Protein AF-0000000074538792 (afdb_homodimer)

Sequence (286 aa):
MKLVYEFEITGLEYNPVPYKRTTQKMKFTKDYKKYLEWKTLLADAFCAANPNAPKRIIRRGKDWHAVPELCGAYFVETIAIYKDKTHGDTDNVAKGVLDALFKNDKYASGSYSYEYAGKGGIKVKIYEVGEAIDFIKEHRMKRMKLVYEFEITGLEYNPVPYKRTTQKMKFTKDYKKYLEWKTLLADAFCAANPNAPKRIIRRGKDWHAVPELCGAYFVETIAIYKDKTHGDTDNVAKGVLDALFKNDKYASGSYSYEYAGKGGIKVKIYEVGEAIDFIKEHRMKR

pLDDT: mean 88.21, std 18.34, range [23.58, 98.88]

Organism: Campylobacter curvus (strain 525.92) (NCBI:txid360105)

Solvent-accessible surface area (backbone atoms only — not comparable to full-atom values): 15371 Å² total; per-residue (Å²): 115,46,83,76,48,55,39,67,48,74,78,31,95,51,50,61,62,35,57,71,91,69,51,84,81,39,68,76,34,70,68,45,49,52,37,52,51,47,32,48,50,50,18,47,43,40,44,71,58,34,76,83,54,61,59,42,81,39,75,56,90,94,42,80,40,69,37,39,44,38,69,52,52,31,36,38,38,30,36,40,22,25,42,58,90,84,54,61,44,45,67,31,35,41,49,32,51,49,64,27,36,30,72,45,60,67,53,39,26,33,33,30,39,71,46,82,35,91,35,4,25,36,40,39,41,32,23,43,50,68,67,81,58,69,74,70,65,59,68,54,71,78,106,116,44,83,75,48,55,38,67,48,73,77,31,96,51,51,62,61,36,56,68,93,72,50,84,81,38,69,74,35,70,67,45,48,52,36,52,52,46,31,48,51,52,19,46,44,40,45,71,58,35,75,84,55,58,60,44,79,42,74,56,89,94,42,81,40,70,36,40,43,39,69,52,53,31,36,38,40,31,37,39,22,25,42,59,89,84,54,63,46,46,66,31,35,43,48,31,51,49,62,27,35,31,72,44,60,66,54,39,26,33,34,31,40,73,47,80,35,91,36,4,24,37,41,39,40,33,23,44,50,67,65,81,57,69,72,71,65,61,67,56,70,79,104

Foldseek 3Di:
DAWDFKFKDWDAAAWQQFDDDDDPVCCPPPNNVVLVVSLLVLQVRRCVRCVPAAWDWDDDPPDIDTAAADDDAKEKEKEWEGLDPPDDDFVRSVVSNCVRHHPDCPNYHYDYYYDYDNHTMMIMIMGDDPPVPDDDVVVVVVD/DAWDFKFKDWDAAAWQQFDDDDDPVCCPPPNNVVLVVSLLVLQVRRCVRCVPAAWDWDDDPPDIDTAAADDDAKEKEKEWEGLDPPHDDFVRSVVSNCVRHHPDCPNYHYDYYYDYDNHTMMIMIMGDDPPVPDDDVVVVVVD

Secondary structure (DSSP, 8-state):
-EEEEEEEEEEESSPPPPP----GGGGGSHHHHHHHHHHHHHHHHHHHH-TTS-EEEEEETTEEEEEE-EESSEEEEEEEEESSTT---HHHHHHHHHHHHEEE-TT-EEEEEEEE-SSEEEEEEEEE-----SSTTHHHHT-/-EEEEEEEEEEESSPPPPP----GGGGGSHHHHHHHHHHHHHHHHHHHH-TTS-EEEEEETTEEEEEE-EESSEEEEEEEEESSTT---HHHHHHHHHHHHEEE-TT-EEEEEEEE-SSEEEEEEEEE-----SSHHHHHHT-

InterPro domains:
  IPR036614 Holliday junction resolvase RusA-like superfamily [G3DSA:3.30.1330.70] (8-130)
  IPR036614 Holliday junction resolvase RusA-like superfamily [SSF103084] (72-129)

Structure (mmCIF, N/CA/C/O backbone):
data_AF-0000000074538792-model_v1
#
loop_
_entity.id
_entity.type
_entity.pdbx_description
1 polymer 'Endodeoxyribonuclease, RusA family'
#
loop_
_atom_site.group_PDB
_atom_site.id
_atom_site.type_symbol
_atom_site.label_atom_id
_atom_site.label_alt_id
_atom_site.label_comp_id
_atom_site.label_asym_id
_atom_site.label_entity_id
_atom_site.label_seq_id
_atom_site.pdbx_PDB_ins_code
_atom_site.Cartn_x
_atom_site.Cartn_y
_atom_site.Cartn_z
_atom_site.occupancy
_atom_site.B_iso_or_equiv
_atom_site.auth_seq_id
_atom_site.auth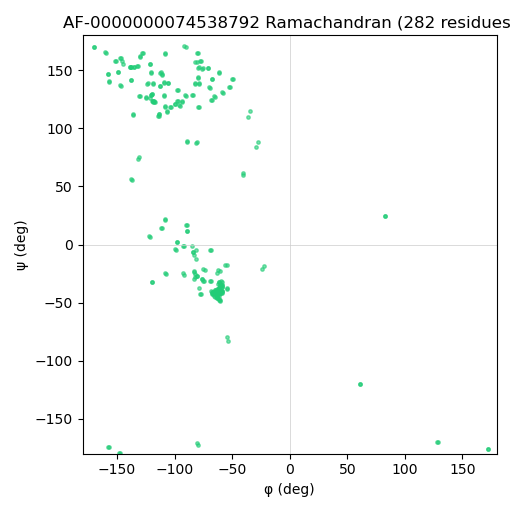_comp_id
_atom_site.auth_asym_id
_atom_site.auth_atom_id
_atom_site.pdbx_PDB_model_num
ATOM 1 N N . MET A 1 1 ? 5.055 5.75 -19.484 1 81.75 1 MET A N 1
ATOM 2 C CA . MET A 1 1 ? 5.199 4.402 -18.938 1 81.75 1 MET A CA 1
ATOM 3 C C . MET A 1 1 ? 4.898 3.354 -20 1 81.75 1 MET A C 1
ATOM 5 O O . MET A 1 1 ? 4.055 3.572 -20.875 1 81.75 1 MET A O 1
ATOM 9 N N . LYS A 1 2 ? 5.754 2.322 -20.109 1 91.81 2 LYS A N 1
ATOM 10 C CA . LYS A 1 2 ? 5.602 1.217 -21.047 1 91.81 2 LYS A CA 1
ATOM 11 C C . LYS A 1 2 ? 5.238 -0.076 -20.312 1 91.81 2 LYS A C 1
ATOM 13 O O . LYS A 1 2 ? 5.887 -0.446 -19.344 1 91.81 2 LYS A O 1
ATOM 18 N N . LEU A 1 3 ? 4.156 -0.698 -20.828 1 96.5 3 LEU A N 1
ATOM 19 C CA . LEU A 1 3 ? 3.783 -1.997 -20.266 1 96.5 3 LEU A CA 1
ATOM 20 C C . LEU A 1 3 ? 4.824 -3.053 -20.625 1 96.5 3 LEU A C 1
ATOM 22 O O . LEU A 1 3 ? 5.133 -3.264 -21.797 1 96.5 3 LEU A O 1
ATOM 26 N N . VAL A 1 4 ? 5.402 -3.74 -19.594 1 97.12 4 VAL A N 1
ATOM 27 C CA . VAL A 1 4 ? 6.496 -4.668 -19.875 1 97.12 4 VAL A CA 1
ATOM 28 C C . VAL A 1 4 ? 6.098 -6.074 -19.438 1 97.12 4 VAL A C 1
ATOM 30 O O . VAL A 1 4 ? 6.559 -7.066 -20 1 97.12 4 VAL A O 1
ATOM 33 N N . TYR A 1 5 ? 5.266 -6.168 -18.359 1 98 5 TYR A N 1
ATOM 34 C CA . TYR A 1 5 ? 4.816 -7.473 -17.891 1 98 5 TYR A CA 1
ATOM 35 C C . TYR A 1 5 ? 3.338 -7.438 -17.516 1 98 5 TYR A C 1
ATOM 37 O O . TYR A 1 5 ? 2.801 -6.379 -17.188 1 98 5 TYR A O 1
ATOM 45 N N . GLU A 1 6 ? 2.699 -8.586 -17.625 1 98.69 6 GLU A N 1
ATOM 46 C CA . GLU A 1 6 ? 1.319 -8.734 -17.172 1 98.69 6 GLU A CA 1
ATOM 47 C C . GLU A 1 6 ? 0.994 -10.203 -16.891 1 98.69 6 GLU A C 1
ATOM 49 O O . GLU A 1 6 ? 1.582 -11.102 -17.484 1 98.69 6 GLU A O 1
ATOM 54 N N . PHE A 1 7 ? 0.159 -10.414 -15.938 1 98.81 7 PHE A N 1
ATOM 55 C CA . PHE A 1 7 ? -0.362 -11.742 -15.664 1 98.81 7 PHE A CA 1
ATOM 56 C C . PHE A 1 7 ? -1.662 -11.664 -14.875 1 98.81 7 PHE A C 1
ATOM 58 O O . PHE A 1 7 ? -2.025 -10.602 -14.367 1 98.81 7 PHE A O 1
ATOM 65 N N . GLU A 1 8 ? -2.357 -12.766 -14.852 1 98.75 8 GLU A N 1
ATOM 66 C CA . GLU A 1 8 ? -3.598 -12.812 -14.078 1 98.75 8 GLU A CA 1
ATOM 67 C C . GLU A 1 8 ? -3.857 -14.219 -13.539 1 98.75 8 GLU A C 1
ATOM 69 O O . GLU A 1 8 ? -3.34 -15.203 -14.07 1 98.75 8 GLU A O 1
ATOM 74 N N . ILE A 1 9 ? -4.449 -14.32 -12.453 1 98.75 9 ILE A N 1
ATOM 75 C CA . ILE A 1 9 ? -5.012 -15.523 -11.852 1 98.75 9 ILE A CA 1
ATOM 76 C C . ILE A 1 9 ? -6.52 -15.367 -11.688 1 98.75 9 ILE A C 1
ATOM 78 O O . ILE A 1 9 ? -6.984 -14.383 -11.102 1 98.75 9 ILE A O 1
ATOM 82 N N . THR A 1 10 ? -7.312 -16.312 -12.289 1 97.81 10 THR A N 1
ATOM 83 C CA . THR A 1 10 ? -8.766 -16.203 -12.219 1 97.81 10 THR A CA 1
ATOM 84 C C . THR A 1 10 ? -9.383 -17.531 -11.766 1 97.81 10 THR A C 1
ATOM 86 O O . THR A 1 10 ? -8.703 -18.547 -11.703 1 97.81 10 THR A O 1
ATOM 89 N N . GLY A 1 11 ? -10.555 -17.422 -11.344 1 97.81 11 GLY A N 1
ATOM 90 C CA . GLY A 1 11 ? -11.328 -18.625 -11.07 1 97.81 11 GLY A CA 1
ATOM 91 C C . GLY A 1 11 ? -11.039 -19.219 -9.703 1 97.81 11 GLY A C 1
ATOM 92 O O . GLY A 1 11 ? -11.242 -20.422 -9.492 1 97.81 11 GLY A O 1
ATOM 93 N N . LEU A 1 12 ? -10.578 -18.469 -8.758 1 97.94 12 LEU A N 1
ATOM 94 C CA . LEU A 1 12 ? -10.242 -18.969 -7.43 1 97.94 12 LEU A CA 1
ATOM 95 C C . LEU A 1 12 ? -11.5 -19.125 -6.574 1 97.94 12 LEU A C 1
ATOM 97 O O . LEU A 1 12 ? -12.398 -18.266 -6.625 1 97.94 12 LEU A O 1
ATOM 101 N N . GLU A 1 13 ? -11.523 -20.141 -5.758 1 97.88 13 GLU A N 1
ATOM 102 C CA . GLU A 1 13 ? -12.633 -20.359 -4.836 1 97.88 13 GLU A CA 1
ATOM 103 C C . GLU A 1 13 ? -12.445 -19.547 -3.555 1 97.88 13 GLU A C 1
ATOM 105 O O . GLU A 1 13 ? -13.297 -19.578 -2.666 1 97.88 13 GLU A O 1
ATOM 110 N N . TYR A 1 14 ? -11.336 -18.922 -3.422 1 97.5 14 TYR A N 1
ATOM 111 C CA . TYR A 1 14 ? -11.016 -18.078 -2.275 1 97.5 14 TYR A CA 1
ATOM 112 C C . TYR A 1 14 ? -10.547 -16.703 -2.725 1 97.5 14 TYR A C 1
ATOM 114 O O . TYR A 1 14 ? -10.273 -16.484 -3.908 1 97.5 14 TYR A O 1
ATOM 122 N N . ASN A 1 15 ? -10.523 -15.773 -1.831 1 98.12 15 ASN A N 1
ATOM 123 C CA . ASN A 1 15 ? -10.031 -14.43 -2.125 1 98.12 15 ASN A CA 1
ATOM 124 C C . ASN A 1 15 ? -8.508 -14.375 -2.115 1 98.12 15 ASN A C 1
ATOM 126 O O . ASN A 1 15 ? -7.863 -15.164 -1.418 1 98.12 15 ASN A O 1
ATOM 130 N N . PRO A 1 16 ? -7.941 -13.43 -2.91 1 98.25 16 PRO A N 1
ATOM 131 C CA . PRO A 1 16 ? -6.504 -13.195 -2.764 1 98.25 16 PRO A CA 1
ATOM 132 C C . PRO A 1 16 ? -6.082 -13 -1.309 1 98.25 16 PRO A C 1
ATOM 134 O O . PRO A 1 16 ? -6.801 -12.375 -0.531 1 98.25 16 PRO A O 1
ATOM 137 N N . VAL A 1 17 ? -4.957 -13.516 -0.994 1 97.31 17 VAL A N 1
ATOM 138 C CA . VAL A 1 17 ? -4.5 -13.547 0.392 1 97.31 17 VAL A CA 1
ATOM 139 C C . VAL A 1 17 ? -3.623 -12.328 0.674 1 97.31 17 VAL A C 1
ATOM 141 O O . VAL A 1 17 ? -2.617 -12.109 -0.007 1 97.31 17 VAL A O 1
ATOM 144 N N . PRO A 1 18 ? -4.039 -11.578 1.672 1 96 18 PRO A N 1
ATOM 145 C CA . PRO A 1 18 ? -3.24 -10.391 1.997 1 96 18 PRO A CA 1
ATOM 146 C C . PRO A 1 18 ? -1.947 -10.734 2.732 1 96 18 PRO A C 1
ATOM 148 O O . PRO A 1 18 ? -1.88 -11.75 3.43 1 96 18 PRO A O 1
ATOM 151 N N . TYR A 1 19 ? -0.934 -9.805 2.502 1 94.31 19 TYR A N 1
ATOM 152 C CA . TYR A 1 19 ? 0.308 -9.891 3.262 1 94.31 19 TYR A CA 1
ATOM 153 C C . TYR A 1 19 ? 0.03 -9.953 4.758 1 94.31 19 TYR A C 1
ATOM 155 O O . TYR A 1 19 ? -0.852 -9.258 5.262 1 94.31 19 TYR A O 1
ATOM 163 N N . LYS A 1 20 ? 0.765 -10.891 5.395 1 80.81 20 LYS A N 1
ATOM 164 C CA . LYS A 1 20 ? 0.686 -11.031 6.848 1 80.81 20 LYS A CA 1
ATOM 165 C C . LYS A 1 20 ? 2.047 -10.797 7.496 1 80.81 20 LYS A C 1
ATOM 167 O O . LYS A 1 20 ? 3.029 -11.453 7.145 1 80.81 20 LYS A O 1
ATOM 172 N N . ARG A 1 21 ? 2.025 -9.844 8.398 1 79.44 21 ARG A N 1
ATOM 173 C CA . ARG A 1 21 ? 3.254 -9.633 9.156 1 79.44 21 ARG A CA 1
ATOM 174 C C . ARG A 1 21 ? 3.57 -10.844 10.031 1 79.44 21 ARG A C 1
ATOM 176 O O . ARG A 1 21 ? 2.705 -11.336 10.758 1 79.44 21 ARG A O 1
ATOM 183 N N . THR A 1 22 ? 4.758 -11.367 9.93 1 81.81 22 THR A N 1
ATOM 184 C CA . THR A 1 22 ? 5.109 -12.625 10.594 1 81.81 22 THR A CA 1
ATOM 185 C C . THR A 1 22 ? 6.23 -12.406 11.602 1 81.81 22 THR A C 1
ATOM 187 O O . THR A 1 22 ? 7.219 -11.727 11.305 1 81.81 22 THR A O 1
ATOM 190 N N . THR A 1 23 ? 5.871 -12.805 12.797 1 80.69 23 THR A N 1
ATOM 191 C CA . THR A 1 23 ? 6.918 -12.93 13.805 1 80.69 23 THR A CA 1
ATOM 192 C C . THR A 1 23 ? 7.488 -14.344 13.82 1 80.69 23 THR A C 1
ATOM 194 O O . THR A 1 23 ? 6.965 -15.234 13.148 1 80.69 23 THR A O 1
ATOM 197 N N . GLN A 1 24 ? 8.547 -14.516 14.539 1 82.88 24 GLN A N 1
ATOM 198 C CA . GLN A 1 24 ? 9.188 -15.82 14.617 1 82.88 24 GLN A CA 1
ATOM 199 C C . GLN A 1 24 ? 8.188 -16.891 15.047 1 82.88 24 GLN A C 1
ATOM 201 O O . GLN A 1 24 ? 8.172 -17.984 14.477 1 82.88 24 GLN A O 1
ATOM 206 N N . LYS A 1 25 ? 7.352 -16.562 15.914 1 83.38 25 LYS A N 1
ATOM 207 C CA . LYS A 1 25 ? 6.398 -17.531 16.438 1 83.38 25 LYS A CA 1
ATOM 208 C C . LYS A 1 25 ? 5.297 -17.844 15.43 1 83.38 25 LYS A C 1
ATOM 210 O O . LYS A 1 25 ? 4.723 -18.938 15.438 1 83.38 25 LYS A O 1
ATOM 215 N N . MET A 1 26 ? 5.113 -16.906 14.484 1 83.88 26 MET A N 1
ATOM 216 C CA . MET A 1 26 ? 3.98 -17.016 13.57 1 83.88 26 MET A CA 1
ATOM 217 C C . MET A 1 26 ? 4.371 -17.766 12.297 1 83.88 26 MET A C 1
ATOM 219 O O . MET A 1 26 ? 3.514 -18.078 11.477 1 83.88 26 MET A O 1
ATOM 223 N N . LYS A 1 27 ? 5.664 -18.141 12.273 1 85.62 27 LYS A N 1
ATOM 224 C CA . LYS A 1 27 ? 6.172 -18.781 11.062 1 85.62 27 LYS A CA 1
ATOM 225 C C . LYS A 1 27 ? 5.559 -20.172 10.883 1 85.62 27 LYS A C 1
ATOM 227 O O . LYS A 1 27 ? 5.578 -20.719 9.789 1 85.62 27 LYS A O 1
ATOM 232 N N . PHE A 1 28 ? 4.77 -20.594 11.867 1 86 28 PHE A N 1
ATOM 233 C CA . PHE A 1 28 ? 4.285 -21.969 11.812 1 86 28 PHE A CA 1
ATOM 234 C C . PHE A 1 28 ? 2.76 -22 11.805 1 86 28 PHE A C 1
ATOM 236 O O . PHE A 1 28 ? 2.158 -23.078 11.789 1 86 28 PHE A O 1
ATOM 243 N N . THR A 1 29 ? 2.271 -20.812 11.711 1 89.12 29 THR A N 1
ATOM 244 C CA . THR A 1 29 ? 0.814 -20.75 11.75 1 89.12 29 THR A CA 1
ATOM 245 C C . THR A 1 29 ? 0.22 -21.078 10.383 1 89.12 29 THR A C 1
ATOM 247 O O . THR A 1 29 ? 0.89 -20.922 9.359 1 89.12 29 THR A O 1
ATOM 250 N N . LYS A 1 30 ? -1.021 -21.5 10.422 1 90.75 30 LYS A N 1
ATOM 251 C CA . LYS A 1 30 ? -1.752 -21.797 9.195 1 90.75 30 LYS A CA 1
ATOM 252 C C . LYS A 1 30 ? -1.868 -20.562 8.312 1 90.75 30 LYS A C 1
ATOM 254 O O . LYS A 1 30 ? -1.774 -20.641 7.086 1 90.75 30 LYS A O 1
ATOM 259 N N . ASP A 1 31 ? -2.014 -19.453 8.914 1 89.62 31 ASP A N 1
ATOM 260 C CA . ASP A 1 31 ? -2.18 -18.203 8.172 1 89.62 31 ASP A CA 1
ATOM 261 C C . ASP A 1 31 ? -0.908 -17.859 7.406 1 89.62 31 ASP A C 1
ATOM 263 O O . ASP A 1 31 ? -0.974 -17.406 6.262 1 89.62 31 ASP A O 1
ATOM 267 N N . TYR A 1 32 ? 0.158 -18.078 8.055 1 91.25 32 TYR A N 1
ATOM 268 C CA . TYR A 1 32 ? 1.423 -17.766 7.398 1 91.25 32 TYR A CA 1
ATOM 269 C C . TYR A 1 32 ? 1.674 -18.719 6.23 1 91.25 32 TYR A C 1
ATOM 271 O O . TYR A 1 32 ? 2.125 -18.297 5.164 1 91.25 32 TYR A O 1
ATOM 279 N N . LYS A 1 33 ? 1.354 -19.938 6.43 1 91.31 33 LYS A N 1
ATOM 280 C CA . LYS A 1 33 ? 1.523 -20.922 5.363 1 91.31 33 LYS A CA 1
ATOM 281 C C . LYS A 1 33 ? 0.648 -20.578 4.16 1 91.31 33 LYS A C 1
ATOM 283 O O . LYS A 1 33 ? 1.081 -20.719 3.014 1 91.31 33 LYS A O 1
ATOM 288 N N . LYS A 1 34 ? -0.552 -20.172 4.488 1 94 34 LYS A N 1
ATOM 289 C CA . LYS A 1 34 ? -1.468 -19.766 3.426 1 94 34 LYS A CA 1
ATOM 290 C C . LYS A 1 34 ? -0.888 -18.625 2.609 1 94 34 LYS A C 1
ATOM 292 O O . LYS A 1 34 ? -1.008 -18.594 1.382 1 94 34 LYS A O 1
ATOM 297 N N . TYR A 1 35 ? -0.27 -17.719 3.271 1 95.38 35 TYR A N 1
ATOM 298 C CA . TYR A 1 35 ? 0.335 -16.578 2.588 1 95.38 35 TYR A CA 1
ATOM 299 C C . TYR A 1 35 ? 1.504 -17.031 1.717 1 95.38 35 TYR A C 1
ATOM 301 O O . TYR A 1 35 ? 1.65 -16.562 0.582 1 95.38 35 TYR A O 1
ATOM 309 N N . LEU A 1 36 ? 2.297 -17.922 2.24 1 93.06 36 LEU A N 1
ATOM 310 C CA . LEU A 1 36 ? 3.436 -18.422 1.474 1 93.06 36 LEU A CA 1
ATOM 311 C C . LEU A 1 36 ? 2.971 -19.141 0.216 1 93.06 36 LEU A C 1
ATOM 313 O O . LEU A 1 36 ? 3.584 -19.016 -0.845 1 93.06 36 LEU A O 1
ATOM 317 N N . GLU A 1 37 ? 1.955 -19.906 0.364 1 94.44 37 GLU A N 1
ATOM 318 C CA . GLU A 1 37 ? 1.387 -20.594 -0.789 1 94.44 37 GLU A CA 1
ATOM 319 C C . GLU A 1 37 ? 0.875 -19.609 -1.83 1 94.44 37 GLU A C 1
ATOM 321 O O . GLU A 1 37 ? 1.066 -19.797 -3.031 1 94.44 37 GLU A O 1
ATOM 326 N N . TRP A 1 38 ? 0.226 -18.562 -1.358 1 97.44 38 TRP A N 1
ATOM 327 C CA . TRP A 1 38 ? -0.267 -17.531 -2.248 1 97.44 38 TRP A CA 1
ATOM 328 C C . TRP A 1 38 ? 0.887 -16.828 -2.971 1 97.44 38 TRP A C 1
ATOM 330 O O . TRP A 1 38 ? 0.836 -16.641 -4.188 1 97.44 38 TRP A O 1
ATOM 340 N N . LYS A 1 39 ? 1.88 -16.531 -2.207 1 95.88 39 LYS A N 1
ATOM 341 C CA . LYS A 1 39 ? 3.064 -15.883 -2.766 1 95.88 39 LYS A CA 1
ATOM 342 C C . LYS A 1 39 ? 3.697 -16.75 -3.855 1 95.88 39 LYS A C 1
ATOM 344 O O . LYS A 1 39 ? 4.105 -16.234 -4.898 1 95.88 39 LYS A O 1
ATOM 349 N N . THR A 1 40 ? 3.719 -18 -3.629 1 95.06 40 THR A N 1
ATOM 350 C CA . THR A 1 40 ? 4.266 -18.938 -4.609 1 95.06 40 THR A CA 1
ATOM 351 C C . THR A 1 40 ? 3.391 -18.984 -5.859 1 95.06 40 THR A C 1
ATOM 353 O O . THR A 1 40 ? 3.904 -19 -6.98 1 95.06 40 THR A O 1
ATOM 356 N N . LEU A 1 41 ? 2.119 -19 -5.645 1 97.12 41 LEU A N 1
ATOM 357 C CA . LEU A 1 41 ? 1.19 -19 -6.77 1 97.12 41 LEU A CA 1
ATOM 358 C C . LEU A 1 41 ? 1.378 -17.75 -7.629 1 97.12 41 LEU A C 1
ATOM 360 O O . LEU A 1 41 ? 1.371 -17.844 -8.859 1 97.12 41 LEU A O 1
ATOM 364 N N . LEU A 1 42 ? 1.558 -16.609 -7.039 1 98.25 42 LEU A N 1
ATOM 365 C CA . LEU A 1 42 ? 1.808 -15.359 -7.754 1 98.25 42 LEU A CA 1
ATOM 366 C C . LEU A 1 42 ? 3.08 -15.461 -8.586 1 98.25 42 LEU A C 1
ATOM 368 O O . LEU A 1 42 ? 3.082 -15.102 -9.766 1 98.25 42 LEU A O 1
ATOM 372 N N . ALA A 1 43 ? 4.117 -15.938 -7.949 1 97.38 43 ALA A N 1
ATOM 373 C CA . ALA A 1 43 ? 5.41 -16.062 -8.617 1 97.38 43 ALA A CA 1
ATOM 374 C C . ALA A 1 43 ? 5.32 -17.016 -9.812 1 97.38 43 ALA A C 1
ATOM 376 O O . ALA A 1 43 ? 5.816 -16.703 -10.891 1 97.38 43 ALA A O 1
ATOM 377 N N . ASP A 1 44 ? 4.641 -18.094 -9.602 1 96.38 44 ASP A N 1
ATOM 378 C CA . ASP A 1 44 ? 4.504 -19.078 -10.664 1 96.38 44 ASP A CA 1
ATOM 379 C C . ASP A 1 44 ? 3.709 -18.531 -11.844 1 96.38 44 ASP A C 1
ATOM 381 O O . ASP A 1 44 ? 4.09 -18.703 -13 1 96.38 44 ASP A O 1
ATOM 385 N N . ALA A 1 45 ? 2.611 -17.859 -11.508 1 98.06 45 ALA A N 1
ATOM 386 C CA . ALA A 1 45 ? 1.779 -17.281 -12.555 1 98.06 45 ALA A CA 1
ATOM 387 C C . ALA A 1 45 ? 2.551 -16.234 -13.352 1 98.06 45 ALA A C 1
ATOM 389 O O . ALA A 1 45 ? 2.449 -16.172 -14.578 1 98.06 45 ALA A O 1
ATOM 390 N N . PHE A 1 46 ? 3.289 -15.414 -12.688 1 98.69 46 PHE A N 1
ATOM 391 C CA . PHE A 1 46 ? 4.098 -14.383 -13.328 1 98.69 46 PHE A CA 1
ATOM 392 C C . PHE A 1 46 ? 5.129 -15.008 -14.258 1 98.69 46 PHE A C 1
ATOM 394 O O . PHE A 1 46 ? 5.27 -14.586 -15.406 1 98.69 46 PHE A O 1
ATOM 401 N N . CYS A 1 47 ? 5.801 -16.016 -13.75 1 97.38 47 CYS A N 1
ATOM 402 C CA . CYS A 1 47 ? 6.84 -16.656 -14.547 1 97.38 47 CYS A CA 1
ATOM 403 C C . CYS A 1 47 ? 6.246 -17.328 -15.773 1 97.38 47 CYS A C 1
ATOM 405 O O . CYS A 1 47 ? 6.84 -17.297 -16.859 1 97.38 47 CYS A O 1
ATOM 407 N N . ALA A 1 48 ? 5.145 -17.953 -15.594 1 97 48 ALA A N 1
ATOM 408 C CA . ALA A 1 48 ? 4.488 -18.625 -16.719 1 97 48 ALA A CA 1
ATOM 409 C C . ALA A 1 48 ? 4.082 -17.625 -17.797 1 97 48 ALA A C 1
ATOM 411 O O . ALA A 1 48 ? 4.23 -17.891 -18.984 1 97 48 ALA A O 1
ATOM 412 N N . ALA A 1 49 ? 3.621 -16.438 -17.391 1 98.06 49 ALA A N 1
ATOM 413 C CA . ALA A 1 49 ? 3.109 -15.438 -18.328 1 98.06 49 ALA A CA 1
ATOM 414 C C . ALA A 1 49 ? 4.246 -14.625 -18.938 1 98.06 49 ALA A C 1
ATOM 416 O O . ALA A 1 49 ? 4.074 -13.992 -19.984 1 98.06 49 ALA A O 1
ATOM 417 N N . ASN A 1 50 ? 5.363 -14.586 -18.266 1 97.94 50 ASN A N 1
ATOM 418 C CA . ASN A 1 50 ? 6.492 -13.766 -18.688 1 97.94 50 ASN A CA 1
ATOM 419 C C . ASN A 1 50 ? 7.797 -14.555 -18.688 1 97.94 50 ASN A C 1
ATOM 421 O O . ASN A 1 50 ? 8.68 -14.305 -17.859 1 97.94 50 ASN A O 1
ATOM 425 N N . PRO A 1 51 ? 7.934 -15.406 -19.641 1 96 51 PRO A N 1
ATOM 426 C CA . PRO A 1 51 ? 9.086 -16.312 -19.641 1 96 51 PRO A CA 1
ATOM 427 C C . PRO A 1 51 ? 10.422 -15.562 -19.703 1 96 51 PRO A C 1
ATOM 429 O O . PRO A 1 51 ? 11.438 -16.062 -19.219 1 96 51 PRO A O 1
ATOM 432 N N . ASN A 1 52 ? 10.422 -14.344 -20.188 1 95.62 52 ASN A N 1
ATOM 433 C CA . ASN A 1 52 ? 11.68 -13.625 -20.375 1 95.62 52 ASN A CA 1
ATOM 434 C C . ASN A 1 52 ? 11.961 -12.672 -19.219 1 95.62 52 ASN A C 1
ATOM 436 O O . ASN A 1 52 ? 12.992 -11.992 -19.203 1 95.62 52 ASN A O 1
ATOM 440 N N . ALA A 1 53 ? 11.125 -12.617 -18.203 1 96.25 53 ALA A N 1
ATOM 441 C CA . ALA A 1 53 ? 11.352 -11.742 -17.062 1 96.25 53 ALA A CA 1
ATOM 442 C C . ALA A 1 53 ? 12.516 -12.242 -16.203 1 96.25 53 ALA A C 1
ATOM 444 O O . ALA A 1 53 ? 12.812 -13.438 -16.188 1 96.25 53 ALA A O 1
ATOM 445 N N . PRO A 1 54 ? 13.188 -11.242 -15.516 1 95.25 54 PRO A N 1
ATOM 446 C CA . PRO A 1 54 ? 14.266 -11.656 -14.609 1 95.25 54 PRO A CA 1
ATOM 447 C C . PRO A 1 54 ? 13.789 -12.617 -13.531 1 95.25 54 PRO A C 1
ATOM 449 O O . PRO A 1 54 ? 12.766 -12.375 -12.883 1 95.25 54 PRO A O 1
ATOM 452 N N . LYS A 1 55 ? 14.531 -13.719 -13.398 1 95.38 55 LYS A N 1
ATOM 453 C CA . LYS A 1 55 ? 14.18 -14.719 -12.398 1 95.38 55 LYS A CA 1
ATOM 454 C C . LYS A 1 55 ? 15.414 -15.469 -11.914 1 95.38 55 LYS A C 1
ATOM 456 O O . LYS A 1 55 ? 16.453 -15.461 -12.578 1 95.38 55 LYS A O 1
ATOM 461 N N . ARG A 1 56 ? 15.266 -16.016 -10.773 1 94.19 56 ARG A N 1
ATOM 462 C CA . ARG A 1 56 ? 16.281 -16.891 -10.211 1 94.19 56 ARG A CA 1
ATOM 463 C C . ARG A 1 56 ? 15.703 -18.281 -9.953 1 94.19 56 ARG A C 1
ATOM 465 O O . ARG A 1 56 ? 14.516 -18.438 -9.664 1 94.19 56 ARG A O 1
ATOM 472 N N . ILE A 1 57 ? 16.562 -19.234 -10.086 1 92.44 57 ILE A N 1
ATOM 473 C CA . ILE A 1 57 ? 16.141 -20.609 -9.836 1 92.44 57 ILE A CA 1
ATOM 474 C C . ILE A 1 57 ? 16.547 -21.016 -8.414 1 92.44 57 ILE A C 1
ATOM 476 O O . ILE A 1 57 ? 17.703 -20.844 -8.016 1 92.44 57 ILE A O 1
ATOM 480 N N . ILE A 1 58 ? 15.516 -21.406 -7.77 1 90.62 58 ILE A N 1
ATOM 481 C CA . ILE A 1 58 ? 15.789 -21.875 -6.418 1 90.62 58 ILE A CA 1
ATOM 482 C C . ILE A 1 58 ? 15.312 -23.328 -6.273 1 90.62 58 ILE A C 1
ATOM 484 O O . ILE A 1 58 ? 14.508 -23.797 -7.074 1 90.62 58 ILE A O 1
ATOM 488 N N . ARG A 1 59 ? 15.984 -23.984 -5.277 1 87.25 59 ARG A N 1
ATOM 489 C CA . ARG A 1 59 ? 15.562 -25.344 -4.961 1 87.25 59 ARG A CA 1
ATOM 490 C C . ARG A 1 59 ? 14.672 -25.359 -3.725 1 87.25 59 ARG A C 1
ATOM 492 O O . ARG A 1 59 ? 15.016 -24.766 -2.695 1 87.25 59 ARG A O 1
ATOM 499 N N . ARG A 1 60 ? 13.523 -25.828 -3.896 1 79.62 60 ARG A N 1
ATOM 500 C CA . ARG A 1 60 ? 12.633 -26.109 -2.777 1 79.62 60 ARG A CA 1
ATOM 501 C C . ARG A 1 60 ? 12.375 -27.594 -2.646 1 79.62 60 ARG A C 1
ATOM 503 O O . ARG A 1 60 ? 11.68 -28.188 -3.48 1 79.62 60 ARG A O 1
ATOM 510 N N . GLY A 1 61 ? 12.922 -28.125 -1.509 1 83.12 61 GLY A N 1
ATOM 511 C CA . GLY A 1 61 ? 12.906 -29.578 -1.443 1 83.12 61 GLY A CA 1
ATOM 512 C C . GLY A 1 61 ? 13.688 -30.234 -2.564 1 83.12 61 GLY A C 1
ATOM 513 O O . GLY A 1 61 ? 14.883 -29.969 -2.73 1 83.12 61 GLY A O 1
ATOM 514 N N . LYS A 1 62 ? 12.938 -31.031 -3.314 1 86 62 LYS A N 1
ATOM 515 C CA . LYS A 1 62 ? 13.578 -31.766 -4.395 1 86 62 LYS A CA 1
ATOM 516 C C . LYS A 1 62 ? 13.359 -31.094 -5.738 1 86 62 LYS A C 1
ATOM 518 O O . LYS A 1 62 ? 13.93 -31.5 -6.75 1 86 62 LYS A O 1
ATOM 523 N N . ASP A 1 63 ? 12.57 -30.016 -5.668 1 86.75 63 ASP A N 1
ATOM 524 C CA . ASP A 1 63 ? 12.164 -29.422 -6.938 1 86.75 63 ASP A CA 1
ATOM 525 C C . ASP A 1 63 ? 12.82 -28.062 -7.145 1 86.75 63 ASP A C 1
ATOM 527 O O . ASP A 1 63 ? 13.117 -27.344 -6.176 1 86.75 63 ASP A O 1
ATOM 531 N N . TRP A 1 64 ? 13.109 -27.781 -8.445 1 87.81 64 TRP A N 1
ATOM 532 C CA . TRP A 1 64 ? 13.617 -26.469 -8.844 1 87.81 64 TRP A CA 1
ATOM 533 C C . TRP A 1 64 ? 12.477 -25.531 -9.203 1 87.81 64 TRP A C 1
ATOM 535 O O . TRP A 1 64 ? 11.531 -25.922 -9.891 1 87.81 64 TRP A O 1
ATOM 545 N N . HIS A 1 65 ? 12.539 -24.344 -8.578 1 88.56 65 HIS A N 1
ATOM 546 C CA . HIS A 1 65 ? 11.5 -23.344 -8.82 1 88.56 65 HIS A CA 1
ATOM 547 C C . HIS A 1 65 ? 12.094 -22.031 -9.32 1 88.56 65 HIS A C 1
ATOM 549 O O . HIS A 1 65 ? 13.164 -21.625 -8.875 1 88.56 65 HIS A O 1
ATOM 555 N N . ALA A 1 66 ? 11.359 -21.453 -10.328 1 91.69 66 ALA A N 1
ATOM 556 C CA . ALA A 1 66 ? 11.719 -20.109 -10.773 1 91.69 66 ALA A CA 1
ATOM 557 C C . ALA A 1 66 ? 11.055 -19.047 -9.898 1 91.69 66 ALA A C 1
ATOM 559 O O . ALA A 1 66 ? 9.852 -19.109 -9.641 1 91.69 66 ALA A O 1
ATOM 560 N N . VAL A 1 67 ? 11.875 -18.125 -9.414 1 94.44 67 VAL A N 1
ATOM 561 C CA . VAL A 1 67 ? 11.367 -17.031 -8.602 1 94.44 67 VAL A CA 1
ATOM 562 C C . VAL A 1 67 ? 11.703 -15.695 -9.266 1 94.44 67 VAL A C 1
ATOM 564 O O . VAL A 1 67 ? 12.852 -15.453 -9.633 1 94.44 67 VAL A O 1
ATOM 567 N N . PRO A 1 68 ? 10.633 -14.867 -9.398 1 96.94 68 PRO A N 1
ATOM 568 C CA . PRO A 1 68 ? 10.914 -13.562 -10.008 1 96.94 68 PRO A CA 1
ATOM 569 C C . PRO A 1 68 ? 11.898 -12.734 -9.188 1 96.94 68 PRO A C 1
ATOM 571 O O . PRO A 1 68 ? 11.914 -12.82 -7.953 1 96.94 68 PRO A O 1
ATOM 574 N N . GLU A 1 69 ? 12.695 -11.922 -9.898 1 96 69 GLU A N 1
ATOM 575 C CA . GLU A 1 69 ? 13.656 -11.031 -9.242 1 96 69 GLU A CA 1
ATOM 576 C C . GLU A 1 69 ? 13.664 -9.656 -9.898 1 96 69 GLU A C 1
ATOM 578 O O . GLU A 1 69 ? 14.719 -9.164 -10.312 1 96 69 GLU A O 1
ATOM 583 N N . LEU A 1 70 ? 12.508 -9.023 -9.953 1 94.19 70 LEU A N 1
ATOM 584 C CA . LEU A 1 70 ? 12.445 -7.672 -10.508 1 94.19 70 LEU A CA 1
ATOM 585 C C . LEU A 1 70 ? 13.172 -6.676 -9.609 1 94.19 70 LEU A C 1
ATOM 587 O O . LEU A 1 70 ? 13.203 -6.84 -8.391 1 94.19 70 LEU A O 1
ATOM 591 N N . CYS A 1 71 ? 13.805 -5.766 -10.25 1 90.75 71 CYS A N 1
ATOM 592 C CA . CYS A 1 71 ? 14.484 -4.664 -9.578 1 90.75 71 CYS A CA 1
ATOM 593 C C . CYS A 1 71 ? 14.445 -3.396 -10.422 1 90.75 71 CYS A C 1
ATOM 595 O O . CYS A 1 71 ? 14.617 -3.451 -11.641 1 90.75 71 CYS A O 1
ATOM 597 N N . GLY A 1 72 ? 14.18 -2.295 -9.789 1 85.19 72 GLY A N 1
ATOM 598 C CA . GLY A 1 72 ? 14.156 -1.045 -10.531 1 85.19 72 GLY A CA 1
ATOM 599 C C . GLY A 1 72 ? 12.883 -0.245 -10.312 1 85.19 72 GLY A C 1
ATOM 600 O O . GLY A 1 72 ? 12.102 -0.542 -9.414 1 85.19 72 GLY A O 1
ATOM 601 N N . ALA A 1 73 ? 12.773 0.777 -11.148 1 88.56 73 ALA A N 1
ATOM 602 C CA . ALA A 1 73 ? 11.641 1.692 -11.039 1 88.56 73 ALA A CA 1
ATOM 603 C C . ALA A 1 73 ? 10.469 1.212 -11.883 1 88.56 73 ALA A C 1
ATOM 605 O O . ALA A 1 73 ? 10.391 1.505 -13.078 1 88.56 73 ALA A O 1
ATOM 606 N N . TYR A 1 74 ? 9.625 0.412 -11.297 1 94.31 74 TYR A N 1
ATOM 607 C CA . TYR A 1 74 ? 8.414 -0.083 -11.953 1 94.31 74 TYR A CA 1
ATOM 608 C C . TYR A 1 74 ? 7.164 0.493 -11.297 1 94.31 74 TYR A C 1
ATOM 610 O O . TYR A 1 74 ? 7.18 0.842 -10.117 1 94.31 74 TYR A O 1
ATOM 618 N N . PHE A 1 75 ? 6.223 0.658 -12.117 1 96.44 75 PHE A N 1
ATOM 619 C CA . PHE A 1 75 ? 4.875 0.921 -11.625 1 96.44 75 PHE A CA 1
ATOM 620 C C . PHE A 1 75 ? 4.008 -0.328 -11.719 1 96.44 75 PHE A C 1
ATOM 622 O O . PHE A 1 75 ? 3.775 -0.841 -12.82 1 96.44 75 PHE A O 1
ATOM 629 N N . VAL A 1 76 ? 3.516 -0.828 -10.555 1 97.81 76 VAL A N 1
ATOM 630 C CA . VAL A 1 76 ? 2.77 -2.08 -10.5 1 97.81 76 VAL A CA 1
ATOM 631 C C . VAL A 1 76 ? 1.287 -1.787 -10.273 1 97.81 76 VAL A C 1
ATOM 633 O O . VAL A 1 76 ? 0.904 -1.277 -9.211 1 97.81 76 VAL A O 1
ATOM 636 N N . GLU A 1 77 ? 0.503 -2.104 -11.25 1 98.44 77 GLU A N 1
ATOM 637 C CA . GLU A 1 77 ? -0.947 -1.978 -11.133 1 98.44 77 GLU A CA 1
ATOM 638 C C . GLU A 1 77 ? -1.586 -3.303 -10.727 1 98.44 77 GLU A C 1
ATOM 640 O O . GLU A 1 77 ? -1.491 -4.293 -11.453 1 98.44 77 GLU A O 1
ATOM 645 N N . THR A 1 78 ? -2.275 -3.346 -9.57 1 98.62 78 THR A N 1
ATOM 646 C CA . THR A 1 78 ? -2.898 -4.559 -9.047 1 98.62 78 THR A CA 1
ATOM 647 C C . THR A 1 78 ? -4.41 -4.383 -8.922 1 98.62 78 THR A C 1
ATOM 649 O O . THR A 1 78 ? -4.883 -3.436 -8.289 1 98.62 78 THR A O 1
ATOM 652 N N . ILE A 1 79 ? -5.129 -5.266 -9.57 1 98.62 79 ILE A N 1
ATOM 653 C CA . ILE A 1 79 ? -6.574 -5.34 -9.391 1 98.62 79 ILE A CA 1
ATOM 654 C C . ILE A 1 79 ? -6.945 -6.664 -8.727 1 98.62 79 ILE A C 1
ATOM 656 O O . ILE A 1 79 ? -6.793 -7.73 -9.336 1 98.62 79 ILE A O 1
ATOM 660 N N . ALA A 1 80 ? -7.375 -6.59 -7.508 1 98.56 80 ALA A N 1
ATOM 661 C CA . ALA A 1 80 ? -7.836 -7.789 -6.816 1 98.56 80 ALA A CA 1
ATOM 662 C C . ALA A 1 80 ? -9.281 -8.109 -7.18 1 98.56 80 ALA A C 1
ATOM 664 O O . ALA A 1 80 ? -10.117 -7.203 -7.285 1 98.56 80 ALA A O 1
ATOM 665 N N . ILE A 1 81 ? -9.57 -9.352 -7.383 1 98.31 81 ILE A N 1
ATOM 666 C CA . ILE A 1 81 ? -10.93 -9.828 -7.594 1 98.31 81 ILE A CA 1
ATOM 667 C C . ILE A 1 81 ? -11.406 -10.602 -6.367 1 98.31 81 ILE A C 1
ATOM 669 O O . ILE A 1 81 ? -10.82 -11.633 -6.012 1 98.31 81 ILE A O 1
ATOM 673 N N . TYR A 1 82 ? -12.445 -10.086 -5.781 1 97.69 82 TYR A N 1
ATOM 674 C CA . TYR A 1 82 ? -12.938 -10.719 -4.559 1 97.69 82 TYR A CA 1
ATOM 675 C C . TYR A 1 82 ? -14.219 -11.5 -4.824 1 97.69 82 TYR A C 1
ATOM 677 O O . TYR A 1 82 ? -15.117 -11.008 -5.508 1 97.69 82 TYR A O 1
ATOM 685 N N . LYS A 1 83 ? -14.352 -12.648 -4.262 1 97.75 83 LYS A N 1
ATOM 686 C CA . LYS A 1 83 ? -15.555 -13.453 -4.422 1 97.75 83 LYS A CA 1
ATOM 687 C C . LYS A 1 83 ? -16.672 -12.969 -3.494 1 97.75 83 LYS A C 1
ATOM 689 O O . LYS A 1 83 ? -17.844 -13.273 -3.713 1 97.75 83 LYS A O 1
ATOM 694 N N . ASP A 1 84 ? -16.25 -12.336 -2.324 1 96.44 84 ASP A N 1
ATOM 695 C CA . ASP A 1 84 ? -17.172 -11.797 -1.335 1 96.44 84 ASP A CA 1
ATOM 696 C C . ASP A 1 84 ? -16.516 -10.719 -0.484 1 96.44 84 ASP A C 1
ATOM 698 O O . ASP A 1 84 ? -15.367 -10.328 -0.753 1 96.44 84 ASP A O 1
ATOM 702 N N . LYS A 1 85 ? -17.234 -10.273 0.494 1 93 85 LYS A N 1
ATOM 703 C CA . LYS A 1 85 ? -16.781 -9.125 1.27 1 93 85 LYS A CA 1
ATOM 704 C C . LYS A 1 85 ? -15.922 -9.57 2.457 1 93 85 LYS A C 1
ATOM 706 O O . LYS A 1 85 ? -15.57 -8.758 3.312 1 93 85 LYS A O 1
ATOM 711 N N . THR A 1 86 ? -15.539 -10.867 2.451 1 95.06 86 THR A N 1
ATOM 712 C CA . THR A 1 86 ? -14.719 -11.344 3.557 1 95.06 86 THR A CA 1
ATOM 713 C C . THR A 1 86 ? -13.234 -11.172 3.246 1 95.06 86 THR A C 1
ATOM 715 O O . THR A 1 86 ? -12.375 -11.758 3.914 1 95.06 86 THR A O 1
ATOM 718 N N . HIS A 1 87 ? -12.898 -10.406 2.33 1 94.62 87 HIS A N 1
ATOM 719 C CA . HIS A 1 87 ? -11.516 -10.18 1.917 1 94.62 87 HIS A CA 1
ATOM 720 C C . HIS A 1 87 ? -10.789 -9.25 2.883 1 94.62 87 HIS A C 1
ATOM 722 O O . HIS A 1 87 ? -11.43 -8.492 3.617 1 94.62 87 HIS A O 1
ATOM 728 N N . GLY A 1 88 ? -9.398 -9.344 2.867 1 91.94 88 GLY A N 1
ATOM 729 C CA . GLY A 1 88 ? -8.57 -8.406 3.596 1 91.94 88 GLY A CA 1
ATOM 730 C C . GLY A 1 88 ? -8.375 -7.086 2.865 1 91.94 88 GLY A C 1
ATOM 731 O O . GLY A 1 88 ? -9.023 -6.84 1.845 1 91.94 88 GLY A O 1
ATOM 732 N N . ASP A 1 89 ? -7.508 -6.305 3.389 1 91.75 89 ASP A N 1
ATOM 733 C CA . ASP A 1 89 ? -7.246 -4.996 2.795 1 91.75 89 ASP A CA 1
ATOM 734 C C . ASP A 1 89 ? -6.527 -5.133 1.455 1 91.75 89 ASP A C 1
ATOM 736 O O . ASP A 1 89 ? -5.57 -5.898 1.333 1 91.75 89 ASP A O 1
ATOM 740 N N . THR A 1 90 ? -6.977 -4.387 0.523 1 95.44 90 THR A N 1
ATOM 741 C CA . THR A 1 90 ? -6.453 -4.535 -0.83 1 95.44 90 THR A CA 1
ATOM 742 C C . THR A 1 90 ? -5.004 -4.062 -0.904 1 95.44 90 THR A C 1
ATOM 744 O O . THR A 1 90 ? -4.215 -4.582 -1.696 1 95.44 90 THR A O 1
ATOM 747 N N . ASP A 1 91 ? -4.648 -3.07 -0.09 1 94.44 91 ASP A N 1
ATOM 748 C CA . ASP A 1 91 ? -3.26 -2.625 -0.085 1 94.44 91 ASP A CA 1
ATOM 749 C C . ASP A 1 91 ? -2.322 -3.754 0.337 1 94.44 91 ASP A C 1
ATOM 751 O O . ASP A 1 91 ? -1.197 -3.85 -0.156 1 94.44 91 ASP A O 1
ATOM 755 N N . ASN A 1 92 ? -2.797 -4.633 1.201 1 94.69 92 ASN A N 1
ATOM 756 C CA . ASN A 1 92 ? -1.986 -5.766 1.633 1 94.69 92 ASN A CA 1
ATOM 757 C C . ASN A 1 92 ? -1.902 -6.84 0.551 1 94.69 92 ASN A C 1
ATOM 759 O O . ASN A 1 92 ? -0.906 -7.559 0.459 1 94.69 92 ASN A O 1
ATOM 763 N N . VAL A 1 93 ? -2.961 -6.934 -0.202 1 97.38 93 VAL A N 1
ATOM 764 C CA . VAL A 1 93 ? -2.916 -7.84 -1.344 1 97.38 93 VAL A CA 1
ATOM 765 C C . VAL A 1 93 ? -1.876 -7.355 -2.35 1 97.38 93 VAL A C 1
ATOM 767 O O . VAL A 1 93 ? -1.065 -8.141 -2.844 1 97.38 93 VAL A O 1
ATOM 770 N N . ALA A 1 94 ? -1.853 -6.066 -2.574 1 97.75 94 ALA A N 1
ATOM 771 C CA . ALA A 1 94 ? -0.875 -5.48 -3.488 1 97.75 94 ALA A CA 1
ATOM 772 C C . ALA A 1 94 ? 0.544 -5.648 -2.955 1 97.75 94 ALA A C 1
ATOM 774 O O . ALA A 1 94 ? 1.479 -5.887 -3.723 1 97.75 94 ALA A O 1
ATOM 775 N N . LYS A 1 95 ? 0.709 -5.492 -1.676 1 95.56 95 LYS A N 1
ATOM 776 C CA . LYS A 1 95 ? 2.018 -5.711 -1.066 1 95.56 95 LYS A CA 1
ATOM 777 C C . LYS A 1 95 ? 2.512 -7.133 -1.326 1 95.56 95 LYS A C 1
ATOM 779 O O . LYS A 1 95 ? 3.701 -7.344 -1.573 1 95.56 95 LYS A O 1
ATOM 784 N N . GLY A 1 96 ? 1.611 -8.094 -1.223 1 96.69 96 GLY A N 1
ATOM 785 C CA . GLY A 1 96 ? 1.963 -9.469 -1.515 1 96.69 96 GLY A CA 1
ATOM 786 C C . GLY A 1 96 ? 2.482 -9.672 -2.926 1 96.69 96 GLY A C 1
ATOM 787 O O . GLY A 1 96 ? 3.367 -10.5 -3.158 1 96.69 96 GLY A O 1
ATOM 788 N N . VAL A 1 97 ? 1.927 -8.906 -3.846 1 98.19 97 VAL A N 1
ATOM 789 C CA . VAL A 1 97 ? 2.379 -8.969 -5.23 1 98.19 97 VAL A CA 1
ATOM 790 C C . VAL A 1 97 ? 3.836 -8.523 -5.32 1 98.19 97 VAL A C 1
ATOM 792 O O . VAL A 1 97 ? 4.66 -9.188 -5.949 1 98.19 97 VAL A O 1
ATOM 795 N N . LEU A 1 98 ? 4.156 -7.41 -4.664 1 96.75 98 LEU A N 1
ATOM 796 C CA . LEU A 1 98 ? 5.531 -6.918 -4.664 1 96.75 98 LEU A CA 1
ATOM 797 C C . LEU A 1 98 ? 6.473 -7.938 -4.031 1 96.75 98 LEU A C 1
ATOM 799 O O . LEU A 1 98 ? 7.539 -8.234 -4.578 1 96.75 98 LEU A O 1
ATOM 803 N N . ASP A 1 99 ? 6.027 -8.516 -2.967 1 95.19 99 ASP A N 1
ATOM 804 C CA . ASP A 1 99 ? 6.824 -9.508 -2.25 1 95.19 99 ASP A CA 1
ATOM 805 C C . ASP A 1 99 ? 7.133 -10.711 -3.139 1 95.19 99 ASP A C 1
ATOM 807 O O . ASP A 1 99 ? 8.211 -11.297 -3.043 1 95.19 99 ASP A O 1
ATOM 811 N N . ALA A 1 100 ? 6.215 -11.047 -3.908 1 96.81 100 ALA A N 1
ATOM 812 C CA . ALA A 1 100 ? 6.348 -12.234 -4.746 1 96.81 100 ALA A CA 1
ATOM 813 C C . ALA A 1 100 ? 7.266 -11.969 -5.934 1 96.81 100 ALA A C 1
ATOM 815 O O . ALA A 1 100 ? 7.969 -12.867 -6.398 1 96.81 100 ALA A O 1
ATOM 816 N N . LEU A 1 101 ? 7.305 -10.688 -6.402 1 97.56 101 LEU A N 1
ATOM 817 C CA . LEU A 1 101 ? 7.871 -10.461 -7.727 1 97.56 101 LEU A CA 1
ATOM 818 C C . LEU A 1 101 ? 9.234 -9.781 -7.621 1 97.56 101 LEU A C 1
ATOM 820 O O . LEU A 1 101 ? 10.055 -9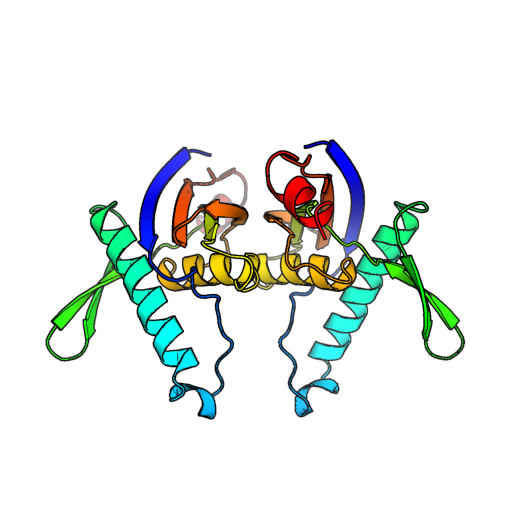.891 -8.531 1 97.56 101 LEU A O 1
ATOM 824 N N . PHE A 1 102 ? 9.43 -9.078 -6.516 1 96 102 PHE A N 1
ATOM 825 C CA . PHE A 1 102 ? 10.594 -8.195 -6.488 1 96 102 PHE A CA 1
ATOM 826 C C . PHE A 1 102 ? 11.648 -8.734 -5.535 1 96 102 PHE A C 1
ATOM 828 O O . PHE A 1 102 ? 11.328 -9.195 -4.438 1 96 102 PHE A O 1
ATOM 835 N N . LYS A 1 103 ? 12.852 -8.617 -5.996 1 91.31 103 LYS A N 1
ATOM 836 C CA . LYS A 1 103 ? 13.992 -8.805 -5.109 1 91.31 103 LYS A CA 1
ATOM 837 C C . LYS A 1 103 ? 14.219 -7.582 -4.227 1 91.31 103 LYS A C 1
ATOM 839 O O . LYS A 1 103 ? 14.5 -7.715 -3.035 1 91.31 103 LYS A O 1
ATOM 844 N N . ASN A 1 104 ? 14.086 -6.441 -4.891 1 89.62 104 ASN A N 1
ATOM 845 C CA . ASN A 1 104 ? 14.18 -5.125 -4.262 1 89.62 104 ASN A CA 1
ATOM 846 C C . ASN A 1 104 ? 13.086 -4.188 -4.766 1 89.62 104 ASN A C 1
ATOM 848 O O . ASN A 1 104 ? 13.117 -3.756 -5.922 1 89.62 104 ASN A O 1
ATOM 852 N N . ASP A 1 105 ? 12.156 -3.877 -3.812 1 89.69 105 ASP A N 1
ATOM 853 C CA . ASP A 1 105 ? 11.016 -3.082 -4.25 1 89.69 105 ASP A CA 1
ATOM 854 C C . ASP A 1 105 ? 11.102 -1.654 -3.715 1 89.69 105 ASP A C 1
ATOM 856 O O . ASP A 1 105 ? 10.086 -0.955 -3.635 1 89.69 105 ASP A O 1
ATOM 860 N N . LYS A 1 106 ? 12.25 -1.206 -3.357 1 87.88 106 LYS A N 1
ATOM 861 C CA . LYS A 1 106 ? 12.438 0.116 -2.766 1 87.88 106 LYS A CA 1
ATOM 862 C C . LYS A 1 106 ? 11.961 1.214 -3.709 1 87.88 106 LYS A C 1
ATOM 864 O O . LYS A 1 106 ? 11.406 2.223 -3.266 1 87.88 106 LYS A O 1
ATOM 869 N N . TYR A 1 107 ? 12.07 0.987 -4.988 1 89.38 107 TYR A N 1
ATOM 870 C CA . TYR A 1 107 ? 11.805 2.045 -5.957 1 89.38 107 TYR A CA 1
ATOM 871 C C . TYR A 1 107 ? 10.539 1.749 -6.75 1 89.38 107 TYR A C 1
ATOM 873 O O . TYR A 1 107 ? 10.305 2.355 -7.801 1 89.38 107 TYR A O 1
ATOM 881 N N . ALA A 1 108 ? 9.773 0.779 -6.23 1 92.5 108 ALA A N 1
ATOM 882 C CA . ALA A 1 108 ? 8.508 0.47 -6.891 1 92.5 108 ALA A CA 1
ATOM 883 C C . ALA A 1 108 ? 7.438 1.493 -6.527 1 92.5 108 ALA A C 1
ATOM 885 O O . ALA A 1 108 ? 7.41 2.002 -5.402 1 92.5 108 ALA A O 1
ATOM 886 N N . SER A 1 109 ? 6.668 1.899 -7.5 1 95.94 109 SER A N 1
ATOM 887 C CA . SER A 1 109 ? 5.387 2.576 -7.348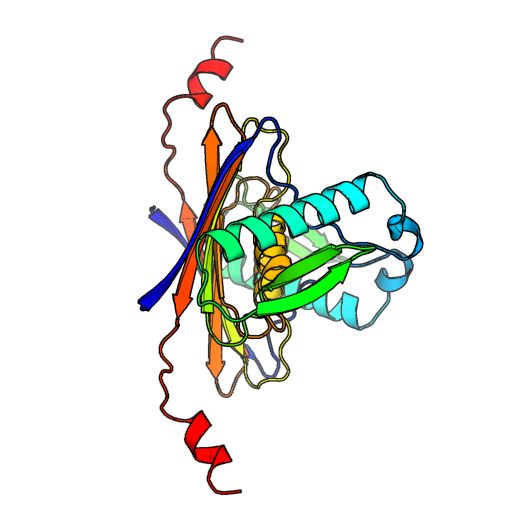 1 95.94 109 SER A CA 1
ATOM 888 C C . SER A 1 109 ? 4.23 1.658 -7.73 1 95.94 109 SER A C 1
ATOM 890 O O . SER A 1 109 ? 4.441 0.594 -8.312 1 95.94 109 SER A O 1
ATOM 892 N N . GLY A 1 110 ? 3.086 2.09 -7.312 1 97.06 110 GLY A N 1
ATOM 893 C CA . GLY A 1 110 ? 2.021 1.16 -7.656 1 97.06 110 GLY A CA 1
ATOM 894 C C . GLY A 1 110 ? 0.635 1.727 -7.414 1 97.06 110 GLY A C 1
ATOM 895 O O . GLY A 1 110 ? 0.493 2.863 -6.961 1 97.06 110 GLY A O 1
ATOM 896 N N . SER A 1 111 ? -0.286 0.999 -7.902 1 98 111 SER A N 1
ATOM 897 C CA . SER A 1 111 ? -1.699 1.228 -7.617 1 98 111 SER A CA 1
ATOM 898 C C . SER A 1 111 ? -2.416 -0.079 -7.293 1 98 111 SER A C 1
ATOM 900 O O . SER A 1 111 ? -1.952 -1.157 -7.672 1 98 111 SER A O 1
ATOM 902 N N . TYR A 1 112 ? -3.441 0.029 -6.523 1 98.06 112 TYR A N 1
ATOM 903 C CA . TYR A 1 112 ? -4.293 -1.117 -6.219 1 98.06 112 TYR A CA 1
ATOM 904 C C . TYR A 1 112 ? -5.766 -0.727 -6.246 1 98.06 112 TYR A C 1
ATOM 906 O O . TYR A 1 112 ? -6.125 0.392 -5.871 1 98.06 112 TYR A O 1
ATOM 914 N N . SER A 1 113 ? -6.551 -1.613 -6.75 1 97.31 113 SER A N 1
ATOM 915 C CA . SER A 1 113 ? -8.008 -1.543 -6.727 1 97.31 113 SER A CA 1
ATOM 916 C C . SER A 1 113 ? -8.625 -2.936 -6.645 1 97.31 113 SER A C 1
ATOM 918 O O . SER A 1 113 ? -7.918 -3.926 -6.465 1 97.31 113 SER A O 1
ATOM 920 N N . TYR A 1 114 ? -9.922 -2.912 -6.629 1 96.56 114 TYR A N 1
ATOM 921 C CA . TYR A 1 114 ? -10.57 -4.215 -6.52 1 96.56 114 TYR A CA 1
ATOM 922 C C . TYR A 1 114 ? -11.891 -4.23 -7.277 1 96.56 114 TYR A C 1
ATOM 924 O O . TYR A 1 114 ? -12.422 -3.176 -7.629 1 96.56 114 TYR A O 1
ATOM 932 N N . GLU A 1 115 ? -12.328 -5.406 -7.559 1 96.5 115 GLU A N 1
ATOM 933 C CA . GLU A 1 115 ? -13.664 -5.688 -8.055 1 96.5 115 GLU A CA 1
ATOM 934 C C . GLU A 1 115 ? -14.25 -6.93 -7.391 1 96.5 115 GLU A C 1
ATOM 936 O O . GLU A 1 115 ? -13.516 -7.762 -6.863 1 96.5 115 GLU A O 1
ATOM 941 N N . TYR A 1 116 ? -15.539 -6.98 -7.316 1 95.5 116 TYR A N 1
ATOM 942 C CA . TYR A 1 116 ? -16.234 -8.172 -6.832 1 95.5 116 TYR A CA 1
ATOM 943 C C . TYR A 1 116 ? -16.719 -9.031 -7.996 1 95.5 116 TYR A C 1
ATOM 945 O O . TYR A 1 116 ? -17.25 -8.508 -8.977 1 95.5 116 TYR A O 1
ATOM 953 N N . ALA A 1 117 ? -16.375 -10.234 -7.711 1 95.06 117 ALA A N 1
ATOM 954 C CA . ALA A 1 117 ? -16.844 -11.227 -8.672 1 95.06 117 ALA A CA 1
ATOM 955 C C . ALA A 1 117 ? -17.188 -12.547 -7.984 1 95.06 117 ALA A C 1
ATOM 957 O O . ALA A 1 117 ? -17 -12.68 -6.77 1 95.06 117 ALA A O 1
ATOM 958 N N . GLY A 1 118 ? -17.984 -13.445 -8.469 1 95.06 118 GLY A N 1
ATOM 959 C CA . GLY A 1 118 ? -18.375 -14.727 -7.902 1 95.06 118 GLY A CA 1
ATOM 960 C C . GLY A 1 118 ? -17.188 -15.617 -7.578 1 95.06 118 GLY A C 1
ATOM 961 O O . GLY A 1 118 ? -17.328 -16.562 -6.789 1 95.06 118 GLY A O 1
ATOM 962 N N . LYS A 1 119 ? -16.047 -15.273 -8.172 1 98.19 119 LYS A N 1
ATOM 963 C CA . LYS A 1 119 ? -14.797 -16 -7.93 1 98.19 119 LYS A CA 1
ATOM 964 C C . LYS A 1 119 ? -13.648 -15.031 -7.652 1 98.19 119 LYS A C 1
ATOM 966 O O . LYS A 1 119 ? -13.664 -13.883 -8.109 1 98.19 119 LYS A O 1
ATOM 971 N N . GLY A 1 120 ? -12.672 -15.578 -6.906 1 98.31 120 GLY A N 1
ATOM 972 C CA . GLY A 1 120 ? -11.508 -14.75 -6.625 1 98.31 120 GLY A CA 1
ATOM 973 C C . GLY A 1 120 ? -10.516 -14.703 -7.773 1 98.31 120 GLY A C 1
ATOM 974 O O . GLY A 1 120 ? -10.609 -15.5 -8.711 1 98.31 120 GLY A O 1
ATOM 975 N N . GLY A 1 121 ? -9.672 -13.742 -7.621 1 98.75 121 GLY A N 1
ATOM 976 C CA . GLY A 1 121 ? -8.617 -13.609 -8.617 1 98.75 121 GLY A CA 1
ATOM 977 C C . GLY A 1 121 ? -7.797 -12.344 -8.453 1 98.75 121 GLY A C 1
ATOM 978 O O . GLY A 1 121 ? -7.957 -11.617 -7.469 1 98.75 121 GLY A O 1
ATOM 979 N N . ILE A 1 122 ? -6.883 -12.156 -9.414 1 98.81 122 ILE A N 1
ATOM 980 C CA . ILE A 1 122 ? -6.031 -10.977 -9.398 1 98.81 122 ILE A CA 1
ATOM 981 C C . ILE A 1 122 ? -5.516 -10.688 -10.812 1 98.81 122 ILE A C 1
ATOM 983 O O . ILE A 1 122 ? -5.23 -11.617 -11.57 1 98.81 122 ILE A O 1
ATOM 987 N N . LYS A 1 123 ? -5.477 -9.438 -11.141 1 98.88 123 LYS A N 1
ATOM 988 C CA . LYS A 1 123 ? -4.863 -8.945 -12.367 1 98.88 123 LYS A CA 1
ATOM 989 C C . LYS A 1 123 ? -3.723 -7.98 -12.07 1 98.88 123 LYS A C 1
ATOM 991 O O . LYS A 1 123 ? -3.879 -7.051 -11.273 1 98.88 123 LYS A O 1
ATOM 996 N N . VAL A 1 124 ? -2.566 -8.219 -12.68 1 98.81 124 VAL A N 1
ATOM 997 C CA . VAL A 1 124 ? -1.4 -7.387 -12.406 1 98.81 124 VAL A CA 1
ATOM 998 C C . VAL A 1 124 ? -0.771 -6.926 -13.719 1 98.81 124 VAL A C 1
ATOM 1000 O O . VAL A 1 124 ? -0.56 -7.73 -14.633 1 98.81 124 VAL A O 1
ATOM 1003 N N . LYS A 1 125 ? -0.564 -5.652 -13.859 1 98.69 125 LYS A N 1
ATOM 1004 C CA . LYS A 1 125 ? 0.208 -5.047 -14.945 1 98.69 125 LYS A CA 1
ATOM 1005 C C . LYS A 1 125 ? 1.415 -4.289 -14.398 1 98.69 125 LYS A C 1
ATOM 1007 O O . LYS A 1 125 ? 1.316 -3.602 -13.375 1 98.69 125 LYS A O 1
ATOM 1012 N N . ILE A 1 126 ? 2.52 -4.422 -15.062 1 97.81 126 ILE A N 1
ATOM 1013 C CA . ILE A 1 126 ? 3.754 -3.791 -14.609 1 97.81 126 ILE A CA 1
ATOM 1014 C C . ILE A 1 126 ? 4.332 -2.926 -15.727 1 97.81 126 ILE A C 1
ATOM 1016 O O . ILE A 1 126 ? 4.539 -3.402 -16.844 1 97.81 126 ILE A O 1
ATOM 1020 N N . TYR A 1 127 ? 4.574 -1.673 -15.391 1 96.75 127 TYR A N 1
ATOM 1021 C CA . TYR A 1 127 ? 5.078 -0.691 -16.344 1 96.75 127 TYR A CA 1
ATOM 1022 C C . TYR A 1 127 ? 6.496 -0.26 -15.992 1 96.75 127 TYR A C 1
ATOM 1024 O O . TYR A 1 127 ? 6.82 -0.077 -14.82 1 96.75 127 TYR A O 1
ATOM 1032 N N . GLU A 1 128 ? 7.328 -0.172 -16.953 1 92.88 128 GLU A N 1
ATOM 1033 C CA . GLU A 1 128 ? 8.633 0.454 -16.734 1 92.88 128 GLU A CA 1
ATOM 1034 C C . GLU A 1 128 ? 8.523 1.976 -16.766 1 92.88 128 GLU A C 1
ATOM 1036 O O . GLU A 1 128 ? 7.91 2.547 -17.672 1 92.88 128 GLU A O 1
ATOM 1041 N N . VAL A 1 129 ? 8.883 2.578 -15.609 1 86.06 129 VAL A N 1
ATOM 1042 C CA . VAL A 1 129 ? 8.789 4.027 -15.484 1 86.06 129 VAL A CA 1
ATOM 1043 C C . VAL A 1 129 ? 10.008 4.684 -16.125 1 86.06 129 VAL A C 1
ATOM 1045 O O . VAL A 1 129 ? 11.141 4.238 -15.922 1 86.06 129 VAL A O 1
ATOM 1048 N N . GLY A 1 130 ? 10.023 4.961 -17.359 1 64.44 130 GLY A N 1
ATOM 1049 C CA . GLY A 1 130 ? 11.117 5.594 -18.078 1 64.44 130 GLY A CA 1
ATOM 1050 C C . GLY A 1 130 ? 11.867 6.613 -17.25 1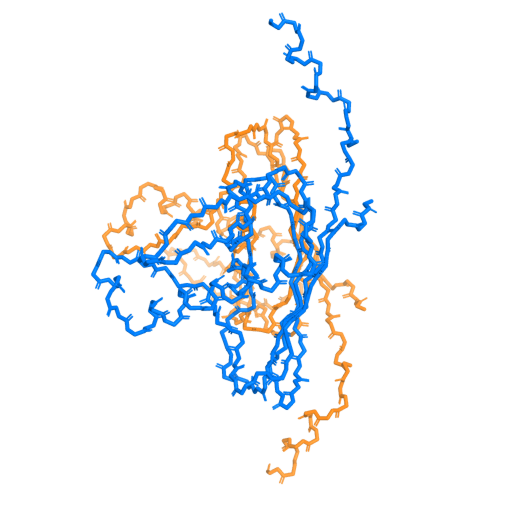 64.44 130 GLY A C 1
ATOM 1051 O O . GLY A 1 130 ? 11.312 7.191 -16.312 1 64.44 130 GLY A O 1
ATOM 1052 N N . GLU A 1 131 ? 13.102 6.391 -16.953 1 49.44 131 GLU A N 1
ATOM 1053 C CA . GLU A 1 131 ? 14.039 7.344 -16.359 1 49.44 131 GLU A CA 1
ATOM 1054 C C . GLU A 1 131 ? 13.688 8.773 -16.75 1 49.44 131 GLU A C 1
ATOM 1056 O O . GLU A 1 131 ? 13.508 9.078 -17.938 1 49.44 131 GLU A O 1
ATOM 1061 N N . ALA A 1 132 ? 12.898 9.469 -16.234 1 38.06 132 ALA A N 1
ATOM 1062 C CA . ALA A 1 132 ? 13.547 10.773 -16.344 1 38.06 132 ALA A CA 1
ATOM 1063 C C . ALA A 1 132 ? 15.047 10.664 -16.078 1 38.06 132 ALA A C 1
ATOM 1065 O O . ALA A 1 132 ? 15.461 10.422 -14.938 1 38.06 132 ALA A O 1
ATOM 1066 N N . ILE A 1 133 ? 15.836 9.969 -16.797 1 34.66 133 ILE A N 1
ATOM 1067 C CA . ILE A 1 133 ? 17.281 9.875 -16.859 1 34.66 133 ILE A CA 1
ATOM 1068 C C . ILE A 1 133 ? 17.922 11.156 -16.328 1 34.66 133 ILE A C 1
ATOM 1070 O O . ILE A 1 133 ? 19.141 11.312 -16.344 1 34.66 133 ILE A O 1
ATOM 1074 N N . ASP A 1 134 ? 17.359 12.328 -16.234 1 33.41 134 ASP A N 1
ATOM 1075 C CA . ASP A 1 134 ? 18.438 13.297 -16.172 1 33.41 134 ASP A CA 1
ATOM 1076 C C . ASP A 1 134 ? 19.422 12.961 -15.047 1 33.41 134 ASP A C 1
ATOM 1078 O O . ASP A 1 134 ? 20.641 13.016 -15.242 1 33.41 134 ASP A O 1
ATOM 1082 N N . PHE A 1 135 ? 19.109 13.305 -13.664 1 30.94 135 PHE A N 1
ATOM 1083 C CA . PHE A 1 135 ? 20.188 13.703 -12.766 1 30.94 135 PHE A CA 1
ATOM 1084 C C . PHE A 1 135 ? 20.906 12.477 -12.203 1 30.94 135 PHE A C 1
ATOM 1086 O O . PHE A 1 135 ? 22.062 12.562 -11.797 1 30.94 135 PHE A O 1
ATOM 1093 N N . ILE A 1 136 ? 20.391 11.242 -12.062 1 29.2 136 ILE A N 1
ATOM 1094 C CA . ILE A 1 136 ? 21.156 10.367 -11.188 1 29.2 136 ILE A CA 1
ATOM 1095 C C . ILE A 1 136 ? 22.172 9.578 -12.008 1 29.2 136 ILE A C 1
ATOM 1097 O O . ILE A 1 136 ? 23.094 8.969 -11.453 1 29.2 136 ILE A O 1
ATOM 1101 N N . LYS A 1 137 ? 22.031 9.297 -13.258 1 34.19 137 LYS A N 1
ATOM 1102 C CA . LYS A 1 137 ? 23.156 8.664 -13.938 1 34.19 137 LYS A CA 1
ATOM 1103 C C . LYS A 1 137 ? 24.406 9.547 -13.883 1 34.19 137 LYS A C 1
ATOM 1105 O O . LYS A 1 137 ? 25.516 9.086 -14.148 1 34.19 137 LYS A O 1
ATOM 1110 N N . GLU A 1 138 ? 24.297 10.812 -13.953 1 32.09 138 GLU A N 1
ATOM 1111 C CA . GLU A 1 138 ? 25.531 11.602 -14.031 1 32.09 138 GLU A CA 1
ATOM 1112 C C . GLU A 1 138 ? 26.391 11.414 -12.781 1 32.09 138 GLU A C 1
ATOM 1114 O O . GLU A 1 138 ? 27.609 11.516 -12.844 1 32.09 138 GLU A O 1
ATOM 1119 N N . HIS A 1 139 ? 25.875 11.227 -11.594 1 32.19 139 HIS A N 1
ATOM 1120 C CA . HIS A 1 139 ? 26.859 11.219 -10.516 1 32.19 139 HIS A CA 1
ATOM 1121 C C . HIS A 1 139 ? 27.516 9.852 -10.375 1 32.19 139 HIS A C 1
ATOM 1123 O O . HIS A 1 139 ? 28.391 9.664 -9.531 1 32.19 139 HIS A O 1
ATOM 1129 N N . ARG A 1 140 ? 27.094 8.734 -11.047 1 32.94 140 ARG A N 1
ATOM 1130 C CA . ARG A 1 140 ? 27.969 7.578 -10.945 1 32.94 140 ARG A CA 1
ATOM 1131 C C . ARG A 1 140 ? 29.156 7.719 -11.891 1 32.94 140 ARG A C 1
ATOM 1133 O O . ARG A 1 140 ? 30.156 7 -11.758 1 32.94 140 ARG A O 1
ATOM 1140 N N . MET A 1 141 ? 29.016 8.258 -13.07 1 28.78 141 MET A N 1
ATOM 1141 C CA . MET A 1 141 ? 30.219 8.148 -13.883 1 28.78 141 MET A CA 1
ATOM 1142 C C . MET A 1 141 ? 31.375 8.922 -13.25 1 28.78 141 MET A C 1
ATOM 1144 O O . MET A 1 141 ? 32.5 8.859 -13.734 1 28.78 141 MET A O 1
ATOM 1148 N N . LYS A 1 142 ? 31.234 9.914 -12.445 1 29.48 142 LYS A N 1
ATOM 1149 C CA . LYS A 1 142 ? 32.469 10.57 -12.039 1 29.48 142 LYS A CA 1
ATOM 1150 C C . LYS A 1 142 ? 33.156 9.812 -10.906 1 29.48 142 LYS A C 1
ATOM 1152 O O . LYS A 1 142 ? 34.25 10.172 -10.477 1 29.48 142 LYS A O 1
ATOM 1157 N N . ARG A 1 143 ? 32.531 8.672 -10.305 1 23.58 143 ARG A N 1
ATOM 1158 C CA . ARG A 1 143 ? 33.594 8.008 -9.578 1 23.58 143 ARG A CA 1
ATOM 1159 C C . ARG A 1 143 ? 34.188 6.863 -10.391 1 23.58 143 ARG A C 1
ATOM 1161 O O . ARG A 1 143 ? 33.438 6.133 -11.062 1 23.58 143 ARG A O 1
ATOM 1168 N N . MET B 1 1 ? -14.141 8.906 -11.93 1 82 1 MET B N 1
ATOM 1169 C CA . MET B 1 1 ? -13.719 9.32 -10.594 1 82 1 MET B CA 1
ATOM 1170 C C . MET B 1 1 ? -13.711 10.844 -10.477 1 82 1 MET B C 1
ATOM 1172 O O . MET B 1 1 ? -13.438 11.539 -11.453 1 82 1 MET B O 1
ATOM 1176 N N . LYS B 1 2 ? -14.266 11.367 -9.383 1 91.88 2 LYS B N 1
ATOM 1177 C CA . LYS B 1 2 ? -14.32 12.797 -9.094 1 91.88 2 LYS B CA 1
ATOM 1178 C C . LYS B 1 2 ? -13.375 13.156 -7.949 1 91.88 2 LYS B C 1
ATOM 1180 O O . LYS B 1 2 ? -13.391 12.516 -6.898 1 91.88 2 LYS B O 1
ATOM 1185 N N . LEU B 1 3 ? -12.531 14.172 -8.234 1 96.5 3 LEU B N 1
ATOM 1186 C CA . LEU B 1 3 ? -11.656 14.672 -7.18 1 96.5 3 LEU B CA 1
ATOM 1187 C C . LEU B 1 3 ? -12.469 15.359 -6.086 1 96.5 3 LEU B C 1
ATOM 1189 O O . LEU B 1 3 ? -13.227 16.297 -6.363 1 96.5 3 LEU B O 1
ATOM 1193 N N . VAL B 1 4 ? -12.328 14.914 -4.805 1 97.12 4 VAL B N 1
ATOM 1194 C CA . VAL B 1 4 ? -13.172 15.445 -3.742 1 97.12 4 VAL B CA 1
ATOM 1195 C C . VAL B 1 4 ? -12.305 16.109 -2.676 1 97.12 4 VAL B C 1
ATOM 1197 O O . VAL B 1 4 ? -12.734 17.062 -2.02 1 97.12 4 VAL B O 1
ATOM 1200 N N . TYR B 1 5 ? -11.078 15.578 -2.461 1 98 5 TYR B N 1
ATOM 1201 C CA . TYR B 1 5 ? -10.172 16.156 -1.479 1 98 5 TYR B CA 1
ATOM 1202 C C . TYR B 1 5 ? -8.75 16.203 -2.01 1 98 5 TYR B C 1
ATOM 1204 O O . TYR B 1 5 ? -8.375 15.406 -2.877 1 98 5 TYR B O 1
ATOM 1212 N N . GLU B 1 6 ? -7.98 17.156 -1.51 1 98.69 6 GLU B N 1
ATOM 1213 C CA . GLU B 1 6 ? -6.559 17.25 -1.818 1 98.69 6 GLU B CA 1
ATOM 1214 C C . GLU B 1 6 ? -5.805 18.031 -0.751 1 98.69 6 GLU B C 1
ATOM 1216 O O . GLU B 1 6 ? -6.379 18.922 -0.107 1 98.69 6 GLU B O 1
ATOM 1221 N N . PHE B 1 7 ? -4.609 17.672 -0.525 1 98.81 7 PHE B N 1
ATOM 1222 C CA . PHE B 1 7 ? -3.73 18.438 0.348 1 98.81 7 PHE B CA 1
ATOM 1223 C C . PHE B 1 7 ? -2.27 18.094 0.073 1 98.81 7 PHE B C 1
ATOM 1225 O O . PHE B 1 7 ? -1.971 17.125 -0.631 1 98.81 7 PHE B O 1
ATOM 1232 N N . GLU B 1 8 ? -1.407 18.938 0.585 1 98.75 8 GLU B N 1
ATOM 1233 C CA . GLU B 1 8 ? 0.021 18.688 0.42 1 98.75 8 GLU B CA 1
ATOM 1234 C C . GLU B 1 8 ? 0.819 19.234 1.599 1 98.75 8 GLU B C 1
ATOM 1236 O O . GLU B 1 8 ? 0.359 20.141 2.299 1 98.75 8 GLU B O 1
ATOM 1241 N N . ILE B 1 9 ? 1.858 18.641 1.93 1 98.75 9 ILE B N 1
ATOM 1242 C CA . ILE B 1 9 ? 2.893 19.094 2.852 1 98.75 9 ILE B CA 1
ATOM 1243 C C . ILE B 1 9 ? 4.227 19.219 2.113 1 98.75 9 ILE B C 1
ATOM 1245 O O . ILE B 1 9 ? 4.668 18.266 1.462 1 98.75 9 ILE B O 1
ATOM 1249 N N . THR B 1 10 ? 4.832 20.438 2.145 1 97.81 10 THR B N 1
ATOM 1250 C CA . THR B 1 10 ? 6.082 20.656 1.42 1 97.81 10 THR B CA 1
ATOM 1251 C C . THR B 1 10 ? 7.129 21.297 2.324 1 97.81 10 THR B C 1
ATOM 1253 O O . THR B 1 10 ? 6.809 21.75 3.426 1 97.81 10 THR B O 1
ATOM 1256 N N . GLY B 1 11 ? 8.289 21.188 1.912 1 97.75 11 GLY B N 1
ATOM 1257 C CA . GLY B 1 11 ? 9.359 21.938 2.568 1 97.75 11 GLY B CA 1
ATOM 1258 C C . GLY B 1 11 ? 9.883 21.25 3.816 1 97.75 11 GLY B C 1
ATOM 1259 O O . GLY B 1 11 ? 10.422 21.906 4.711 1 97.75 11 GLY B O 1
ATOM 1260 N N . LEU B 1 12 ? 9.758 19.969 3.953 1 97.88 12 LEU B N 1
ATOM 1261 C CA . LEU B 1 12 ? 10.211 19.234 5.129 1 97.88 12 LEU B CA 1
ATOM 1262 C C . LEU B 1 12 ? 11.711 18.984 5.07 1 97.88 12 LEU B C 1
ATOM 1264 O O . LEU B 1 12 ? 12.258 18.688 4.004 1 97.88 12 LEU B O 1
ATOM 1268 N N . GLU B 1 13 ? 12.344 19.047 6.199 1 97.81 13 GLU B N 1
ATOM 1269 C CA . GLU B 1 13 ? 13.773 18.75 6.285 1 97.81 13 GLU B CA 1
ATOM 1270 C C . GLU B 1 13 ? 14.023 17.25 6.406 1 97.81 13 GLU B C 1
ATOM 1272 O O . GLU B 1 13 ? 15.172 16.812 6.445 1 97.81 13 GLU B O 1
ATOM 1277 N N . TYR B 1 14 ? 13 16.5 6.535 1 97.44 14 TYR B N 1
ATOM 1278 C CA . TYR B 1 14 ? 13.07 15.047 6.629 1 97.44 14 TYR B CA 1
ATOM 1279 C C . TYR B 1 14 ? 12.141 14.391 5.613 1 97.44 14 TYR B C 1
ATOM 1281 O O . TYR B 1 14 ? 11.297 15.062 5.008 1 97.44 14 TYR B O 1
ATOM 1289 N N . ASN B 1 15 ? 12.328 13.141 5.383 1 98.12 15 ASN B N 1
ATOM 1290 C CA . ASN B 1 15 ? 11.461 12.391 4.477 1 98.12 15 ASN B CA 1
ATOM 1291 C C . ASN B 1 15 ? 10.148 12 5.152 1 98.12 15 ASN B C 1
ATOM 1293 O O . ASN B 1 15 ? 10.102 11.828 6.371 1 98.12 15 ASN B O 1
ATOM 1297 N N . PRO B 1 16 ? 9.078 11.844 4.324 1 98.25 16 PRO B N 1
ATOM 1298 C CA . PRO B 1 16 ? 7.863 11.258 4.891 1 98.25 16 PRO B CA 1
ATOM 1299 C C . PRO B 1 16 ? 8.133 9.969 5.656 1 98.25 16 PRO B C 1
ATOM 1301 O O . PRO B 1 16 ? 8.969 9.156 5.242 1 98.25 16 PRO B O 1
ATOM 1304 N N . VAL B 1 17 ? 7.43 9.805 6.715 1 97.19 17 VAL B N 1
ATOM 1305 C CA . VAL B 1 17 ? 7.691 8.703 7.625 1 97.19 17 VAL B CA 1
ATOM 1306 C C . VAL B 1 17 ? 6.801 7.512 7.27 1 97.19 17 VAL B C 1
ATOM 1308 O O . VAL B 1 17 ? 5.574 7.637 7.246 1 97.19 17 VAL B O 1
ATOM 1311 N N . PRO B 1 18 ? 7.453 6.387 7.008 1 95.94 18 PRO B N 1
ATOM 1312 C CA . PRO B 1 18 ? 6.656 5.207 6.66 1 95.94 18 PRO B CA 1
ATOM 1313 C C . PRO B 1 18 ? 5.98 4.57 7.871 1 95.94 18 PRO B C 1
ATOM 1315 O O . PRO B 1 18 ? 6.484 4.68 8.992 1 95.94 18 PRO B O 1
ATOM 1318 N N . TYR B 1 19 ? 4.801 3.924 7.539 1 94.25 19 TYR B N 1
ATOM 1319 C CA . TYR B 1 19 ? 4.125 3.113 8.547 1 94.25 19 TYR B CA 1
ATOM 1320 C C . TYR B 1 19 ? 5.078 2.098 9.156 1 94.25 19 TYR B C 1
ATOM 1322 O O . TYR B 1 19 ? 5.891 1.496 8.453 1 94.25 19 TYR B O 1
ATOM 1330 N N . LYS B 1 20 ? 4.984 2.025 10.508 1 79.31 20 LYS B N 1
ATOM 1331 C CA . LYS B 1 20 ? 5.754 1.029 11.242 1 79.31 20 LYS B CA 1
ATOM 1332 C C . LYS B 1 20 ? 4.84 0.107 12.047 1 79.31 20 LYS B C 1
ATOM 1334 O O . LYS B 1 20 ? 4.012 0.573 12.828 1 79.31 20 LYS B O 1
ATOM 1339 N N . ARG B 1 21 ? 5.047 -1.159 11.789 1 79.38 21 ARG B N 1
ATOM 1340 C CA . ARG B 1 21 ? 4.297 -2.117 12.602 1 79.38 21 ARG B CA 1
ATOM 1341 C C . ARG B 1 21 ? 4.719 -2.047 14.062 1 79.38 21 ARG B C 1
ATOM 1343 O O . ARG B 1 21 ? 5.91 -2.076 14.375 1 79.38 21 ARG B O 1
ATOM 1350 N N . THR B 1 22 ? 3.779 -1.886 14.953 1 81.44 22 THR B N 1
ATOM 1351 C CA . THR B 1 22 ? 4.082 -1.646 16.359 1 81.44 22 THR B CA 1
ATOM 1352 C C . THR B 1 22 ? 3.557 -2.787 17.234 1 81.44 22 THR B C 1
ATOM 1354 O O . THR B 1 22 ? 2.418 -3.227 17.062 1 81.44 22 THR B O 1
ATOM 1357 N N . THR B 1 23 ? 4.523 -3.324 17.922 1 80.38 23 THR B N 1
ATOM 1358 C CA . THR B 1 23 ? 4.137 -4.23 19 1 80.38 23 THR B CA 1
ATOM 1359 C C . THR B 1 23 ? 3.949 -3.469 20.312 1 80.38 23 THR B C 1
ATOM 1361 O O . THR B 1 23 ? 4.273 -2.283 20.391 1 80.38 23 THR B O 1
ATOM 1364 N N . GLN B 1 24 ? 3.414 -4.145 21.281 1 82.38 24 GLN B N 1
ATOM 1365 C CA . GLN B 1 24 ? 3.182 -3.518 22.594 1 82.38 24 GLN B CA 1
ATOM 1366 C C . GLN B 1 24 ? 4.469 -2.91 23.141 1 82.38 24 GLN B C 1
ATOM 1368 O O . GLN B 1 24 ? 4.457 -1.794 23.672 1 82.38 24 GLN B O 1
ATOM 1373 N N . LYS B 1 25 ? 5.523 -3.551 22.922 1 82.88 25 LYS B N 1
ATOM 1374 C CA . LYS B 1 25 ? 6.797 -3.094 23.469 1 82.88 25 LYS B CA 1
ATOM 1375 C C . LYS B 1 25 ? 7.332 -1.894 22.703 1 82.88 25 LYS B C 1
ATOM 1377 O O . LYS B 1 25 ? 8.055 -1.063 23.25 1 82.88 25 LYS B O 1
ATOM 1382 N N . MET B 1 26 ? 6.84 -1.745 21.469 1 83.19 26 MET B N 1
ATOM 1383 C CA . MET B 1 26 ? 7.406 -0.736 20.578 1 83.19 26 MET B CA 1
ATOM 1384 C C . MET B 1 26 ? 6.645 0.58 20.688 1 83.19 26 MET B C 1
ATOM 1386 O O . MET B 1 26 ? 7.062 1.595 20.125 1 83.19 26 MET B O 1
ATOM 1390 N N . LYS B 1 27 ? 5.609 0.534 21.547 1 84.94 27 LYS B N 1
ATOM 1391 C CA . LYS B 1 27 ? 4.754 1.711 21.672 1 84.94 27 LYS B CA 1
ATOM 1392 C C . LYS B 1 27 ? 5.504 2.869 22.328 1 84.94 27 LYS B C 1
ATOM 1394 O O . LYS B 1 27 ? 5.094 4.027 22.203 1 84.94 27 LYS B O 1
ATOM 1399 N N . PHE B 1 28 ? 6.734 2.604 22.75 1 85.69 28 PHE B N 1
ATOM 1400 C CA . PHE B 1 28 ? 7.43 3.635 23.516 1 85.69 28 PHE B CA 1
ATOM 1401 C C . PHE B 1 28 ? 8.742 4.016 22.844 1 85.69 28 PHE B C 1
ATOM 1403 O O . PHE B 1 28 ? 9.484 4.855 23.344 1 85.69 28 PHE B O 1
ATOM 1410 N N . THR B 1 29 ? 8.852 3.451 21.672 1 88.62 29 THR B N 1
ATOM 1411 C CA . THR B 1 29 ? 10.102 3.725 20.984 1 88.62 29 THR B CA 1
ATOM 1412 C C . THR B 1 29 ? 10.047 5.074 20.281 1 88.62 29 THR B C 1
ATOM 1414 O O . THR B 1 29 ? 8.961 5.582 19.984 1 88.62 29 THR B O 1
ATOM 1417 N N . LYS B 1 30 ? 11.211 5.605 20.047 1 90.44 30 LYS B N 1
ATOM 1418 C CA . LYS B 1 30 ? 11.328 6.867 19.328 1 90.44 30 LYS B CA 1
ATOM 1419 C C . LYS B 1 30 ? 10.734 6.75 17.922 1 90.44 30 LYS B C 1
ATOM 1421 O O . LYS B 1 30 ? 10.102 7.688 17.438 1 90.44 30 LYS B O 1
ATOM 1426 N N . ASP B 1 31 ? 10.883 5.633 17.328 1 89.25 31 ASP B N 1
ATOM 1427 C CA . ASP B 1 31 ? 10.398 5.414 15.977 1 89.25 31 ASP B CA 1
ATOM 1428 C C . ASP B 1 31 ? 8.867 5.457 15.922 1 89.25 31 ASP B C 1
ATOM 1430 O O . ASP B 1 31 ? 8.289 6.023 15 1 89.25 31 ASP B O 1
ATOM 1434 N N . TYR B 1 32 ? 8.328 4.875 16.906 1 90.69 32 TYR B N 1
ATOM 1435 C CA . TYR 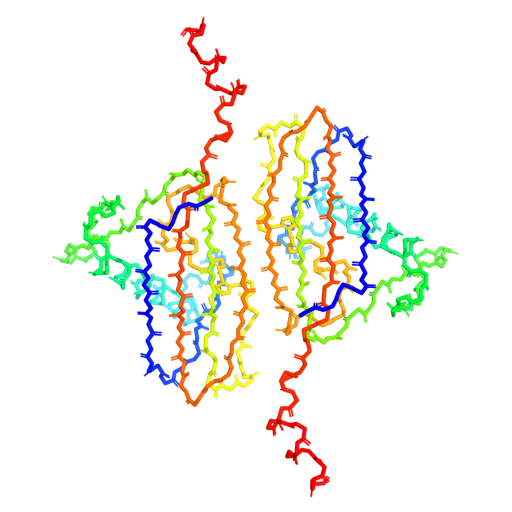B 1 32 ? 6.871 4.871 16.953 1 90.69 32 TYR B CA 1
ATOM 1436 C C . TYR B 1 32 ? 6.328 6.273 17.188 1 90.69 32 TYR B C 1
ATOM 1438 O O . TYR B 1 32 ? 5.348 6.68 16.562 1 90.69 32 TYR B O 1
ATOM 1446 N N . LYS B 1 33 ? 6.965 6.984 18.031 1 90.81 33 LYS B N 1
ATOM 1447 C CA . LYS B 1 33 ? 6.547 8.352 18.312 1 90.81 33 LYS B CA 1
ATOM 1448 C C . LYS B 1 33 ? 6.656 9.219 17.062 1 90.81 33 LYS B C 1
ATOM 1450 O O . LYS B 1 33 ? 5.781 10.047 16.797 1 90.81 33 LYS B O 1
ATOM 1455 N N . LYS B 1 34 ? 7.746 8.984 16.359 1 93.81 34 LYS B N 1
ATOM 1456 C CA . LYS B 1 34 ? 7.941 9.719 15.109 1 93.81 34 LYS B CA 1
ATOM 1457 C C . LYS B 1 34 ? 6.801 9.453 14.133 1 93.81 34 LYS B C 1
ATOM 1459 O O . LYS B 1 34 ? 6.328 10.367 13.453 1 93.81 34 LYS B O 1
ATOM 1464 N N . TYR B 1 35 ? 6.371 8.258 14.086 1 95.19 35 TYR B N 1
ATOM 1465 C CA . TYR B 1 35 ? 5.273 7.895 13.195 1 95.19 35 TYR B CA 1
ATOM 1466 C C . TYR B 1 35 ? 3.971 8.547 13.641 1 95.19 35 TYR B C 1
ATOM 1468 O O . TYR B 1 35 ? 3.209 9.055 12.812 1 95.19 35 TYR B O 1
ATOM 1476 N N . LEU B 1 36 ? 3.744 8.539 14.93 1 92.88 36 LEU B N 1
ATOM 1477 C CA . LEU B 1 36 ? 2.529 9.156 15.445 1 92.88 36 LEU B CA 1
ATOM 1478 C C . LEU B 1 36 ? 2.51 10.656 15.148 1 92.88 36 LEU B C 1
ATOM 1480 O O . LEU B 1 36 ? 1.46 11.211 14.812 1 92.88 36 LEU B O 1
ATOM 1484 N N . GLU B 1 37 ? 3.621 11.266 15.305 1 94.31 37 GLU B N 1
ATOM 1485 C CA . GLU B 1 37 ? 3.729 12.688 14.984 1 94.31 37 GLU B CA 1
ATOM 1486 C C . GLU B 1 37 ? 3.459 12.938 13.508 1 94.31 37 GLU B C 1
ATOM 1488 O O . GLU B 1 37 ? 2.783 13.906 13.148 1 94.31 37 GLU B O 1
ATOM 1493 N N . TRP B 1 38 ? 3.982 12.07 12.664 1 97.38 38 TRP B N 1
ATOM 1494 C CA . TRP B 1 38 ? 3.748 12.172 11.227 1 97.38 38 TRP B CA 1
ATOM 1495 C C . TRP B 1 38 ? 2.268 12 10.906 1 97.38 38 TRP B C 1
ATOM 1497 O O . TRP B 1 38 ? 1.7 12.781 10.133 1 97.38 38 TRP B O 1
ATOM 1507 N N . LYS B 1 39 ? 1.718 11.023 11.516 1 95.81 39 LYS B N 1
ATOM 1508 C CA . LYS B 1 39 ? 0.297 10.758 11.312 1 95.81 39 LYS B CA 1
ATOM 1509 C C . LYS B 1 39 ? -0.553 11.961 11.711 1 95.81 39 LYS B C 1
ATOM 1511 O O . LYS B 1 39 ? -1.502 12.312 11.008 1 95.81 39 LYS B O 1
ATOM 1516 N N . THR B 1 40 ? -0.183 12.586 12.773 1 95 40 THR B N 1
ATOM 1517 C CA . THR B 1 40 ? -0.892 13.773 13.234 1 95 40 THR B CA 1
ATOM 1518 C C . THR B 1 40 ? -0.719 14.922 12.242 1 95 40 THR B C 1
ATOM 1520 O O . THR B 1 40 ? -1.675 15.641 11.945 1 95 40 THR B O 1
ATOM 1523 N N . LEU B 1 41 ? 0.479 15.07 11.773 1 97.12 41 LEU B N 1
ATOM 1524 C CA . LEU B 1 41 ? 0.75 16.109 10.797 1 97.12 41 LEU B CA 1
ATOM 1525 C C . LEU B 1 41 ? -0.098 15.922 9.539 1 97.12 41 LEU B C 1
ATOM 1527 O O . LEU B 1 41 ? -0.647 16.875 9 1 97.12 41 LEU B O 1
ATOM 1531 N N . LEU B 1 42 ? -0.239 14.719 9.07 1 98.25 42 LEU B N 1
ATOM 1532 C CA . LEU B 1 42 ? -1.071 14.391 7.918 1 98.25 42 LEU B CA 1
ATOM 1533 C C . LEU B 1 42 ? -2.525 14.773 8.172 1 98.25 42 LEU B C 1
ATOM 1535 O O . LEU B 1 42 ? -3.16 15.414 7.332 1 98.25 42 LEU B O 1
ATOM 1539 N N . ALA B 1 43 ? -2.994 14.375 9.328 1 97.38 43 ALA B N 1
ATOM 1540 C CA . ALA B 1 43 ? -4.379 14.648 9.695 1 97.38 43 ALA B CA 1
ATOM 1541 C C . ALA B 1 43 ? -4.645 16.156 9.758 1 97.38 43 ALA B C 1
ATOM 1543 O O . ALA B 1 43 ? -5.648 16.625 9.227 1 97.38 43 ALA B O 1
ATOM 1544 N N . ASP B 1 44 ? -3.723 16.828 10.352 1 96.38 44 ASP B N 1
ATOM 1545 C CA . ASP B 1 44 ? -3.875 18.266 10.5 1 96.38 44 ASP B CA 1
ATOM 1546 C C . ASP B 1 44 ? -3.871 18.969 9.141 1 96.38 44 ASP B C 1
ATOM 1548 O O . ASP B 1 44 ? -4.699 19.844 8.883 1 96.38 44 ASP B O 1
ATOM 1552 N N . ALA B 1 45 ? -2.934 18.578 8.289 1 98 45 ALA B N 1
ATOM 1553 C CA . ALA B 1 45 ? -2.844 19.172 6.961 1 98 45 ALA B CA 1
ATOM 1554 C C . ALA B 1 45 ? -4.109 18.906 6.156 1 98 45 ALA B C 1
ATOM 1556 O O . ALA B 1 45 ? -4.613 19.781 5.461 1 98 45 ALA B O 1
ATOM 1557 N N . PHE B 1 46 ? -4.621 17.734 6.23 1 98.69 46 PHE B N 1
ATOM 1558 C CA . PHE B 1 46 ? -5.848 17.359 5.535 1 98.69 46 PHE B CA 1
ATOM 1559 C C . PHE B 1 46 ? -7.023 18.203 6.016 1 98.69 46 PHE B C 1
ATOM 1561 O O . PHE B 1 46 ? -7.777 18.734 5.203 1 98.69 46 PHE B O 1
ATOM 1568 N N . CYS B 1 47 ? -7.137 18.297 7.312 1 97.31 47 CYS B N 1
ATOM 1569 C CA . CYS B 1 47 ? -8.25 19.047 7.883 1 97.31 47 CYS B CA 1
ATOM 1570 C C . CYS B 1 47 ? -8.164 20.531 7.508 1 97.31 47 CYS B C 1
ATOM 1572 O O . CYS B 1 47 ? -9.18 21.156 7.23 1 97.31 47 CYS B O 1
ATOM 1574 N N . ALA B 1 48 ? -6.992 21.047 7.535 1 96.94 48 ALA B N 1
ATOM 1575 C CA . ALA B 1 48 ? -6.801 22.453 7.18 1 96.94 48 ALA B CA 1
ATOM 1576 C C . ALA B 1 48 ? -7.18 22.703 5.723 1 96.94 48 ALA B C 1
ATOM 1578 O O . ALA B 1 48 ? -7.805 23.719 5.406 1 96.94 48 ALA B O 1
ATOM 1579 N N . ALA B 1 49 ? -6.875 21.766 4.828 1 98.06 49 ALA B N 1
ATOM 1580 C CA . ALA B 1 49 ? -7.102 21.938 3.395 1 98.06 49 ALA B CA 1
ATOM 1581 C C . ALA B 1 49 ? -8.547 21.609 3.023 1 98.06 49 ALA B C 1
ATOM 1583 O O . ALA B 1 49 ? -9.031 22.016 1.966 1 98.06 49 ALA B O 1
ATOM 1584 N N . ASN B 1 50 ? -9.18 20.812 3.854 1 97.94 50 ASN B N 1
ATOM 1585 C CA . ASN B 1 50 ? -10.531 20.344 3.564 1 97.94 50 ASN B CA 1
ATOM 1586 C C . ASN B 1 50 ? -11.461 20.531 4.754 1 97.94 50 ASN B C 1
ATOM 1588 O O . ASN B 1 50 ? -11.891 19.562 5.387 1 97.94 50 ASN B O 1
ATOM 1592 N N . PRO B 1 51 ? -11.844 21.766 4.965 1 95.94 51 PRO B N 1
ATOM 1593 C CA . PRO B 1 51 ? -12.625 22.062 6.168 1 95.94 51 PRO B CA 1
ATOM 1594 C C . PRO B 1 51 ? -13.961 21.328 6.203 1 95.94 51 PRO B C 1
ATOM 1596 O O . PRO B 1 51 ? -14.484 21.047 7.285 1 95.94 51 PRO B O 1
ATOM 1599 N N . ASN B 1 52 ? -14.469 20.906 5.07 1 95.44 52 ASN B N 1
ATOM 1600 C CA . ASN B 1 52 ? -15.797 20.281 5.027 1 95.44 52 ASN B CA 1
ATOM 1601 C C . ASN B 1 52 ? -15.711 18.766 5.016 1 95.44 52 ASN B C 1
ATOM 1603 O O . ASN B 1 52 ? -16.734 18.078 5.008 1 95.44 52 ASN B O 1
ATOM 1607 N N . ALA B 1 53 ? -14.547 18.188 5.094 1 96.19 53 ALA B N 1
ATOM 1608 C CA . ALA B 1 53 ? -14.398 16.734 5.113 1 96.19 53 ALA B CA 1
ATOM 1609 C C . ALA B 1 53 ? -14.883 16.156 6.438 1 96.19 53 ALA B C 1
ATOM 1611 O O . ALA B 1 53 ? -14.859 16.828 7.469 1 96.19 53 ALA B O 1
ATOM 1612 N N . PRO B 1 54 ? -15.359 14.844 6.355 1 95.25 54 PRO B N 1
ATOM 1613 C CA . PRO B 1 54 ? -15.766 14.195 7.602 1 95.25 54 PRO B CA 1
ATOM 1614 C C . PRO B 1 54 ? -14.633 14.125 8.625 1 95.25 54 PRO B C 1
ATOM 1616 O O . PRO B 1 54 ? -13.516 13.734 8.281 1 95.25 54 PRO B O 1
ATOM 1619 N N . LYS B 1 55 ? -14.953 14.531 9.836 1 95.31 55 LYS B N 1
ATOM 1620 C CA . LYS B 1 55 ? -13.961 14.523 10.906 1 95.31 55 LYS B CA 1
ATOM 1621 C C . LYS B 1 55 ? -14.617 14.344 12.273 1 95.31 55 LYS B C 1
ATOM 1623 O O . LYS B 1 55 ? -15.82 14.578 12.422 1 95.31 55 LYS B O 1
ATOM 1628 N N . ARG B 1 56 ? -13.828 13.898 13.164 1 94.19 56 ARG B N 1
ATOM 1629 C CA . ARG B 1 56 ? -14.227 13.805 14.562 1 94.19 56 ARG B CA 1
ATOM 1630 C C . ARG B 1 56 ? -13.297 14.633 15.445 1 94.19 56 ARG B C 1
ATOM 1632 O O . ARG B 1 56 ? -12.109 14.773 15.148 1 94.19 56 ARG B O 1
ATOM 1639 N N . ILE B 1 57 ? -13.875 15.125 16.453 1 92.31 57 ILE B N 1
ATOM 1640 C CA . ILE B 1 57 ? -13.086 15.906 17.406 1 92.31 57 ILE B CA 1
ATOM 1641 C C . ILE B 1 57 ? -12.672 15.031 18.578 1 92.31 57 ILE B C 1
ATOM 1643 O O . ILE B 1 57 ? -13.508 14.367 19.203 1 92.31 57 ILE B O 1
ATOM 1647 N N . ILE B 1 58 ? -11.391 15.031 18.719 1 90.56 58 ILE B N 1
ATOM 1648 C CA . ILE B 1 58 ? -10.898 14.273 19.859 1 90.56 58 ILE B CA 1
ATOM 1649 C C . ILE B 1 58 ? -10.086 15.188 20.781 1 90.56 58 ILE B C 1
ATOM 1651 O O . ILE B 1 58 ? -9.664 16.266 20.375 1 90.56 58 ILE B O 1
ATOM 1655 N N . ARG B 1 59 ? -10.055 14.719 22.062 1 86.88 59 ARG B N 1
ATOM 1656 C CA . ARG B 1 59 ? -9.227 15.438 23.016 1 86.88 59 ARG B CA 1
ATOM 1657 C C . ARG B 1 59 ? -7.887 14.742 23.219 1 86.88 59 ARG B C 1
ATOM 1659 O O . AR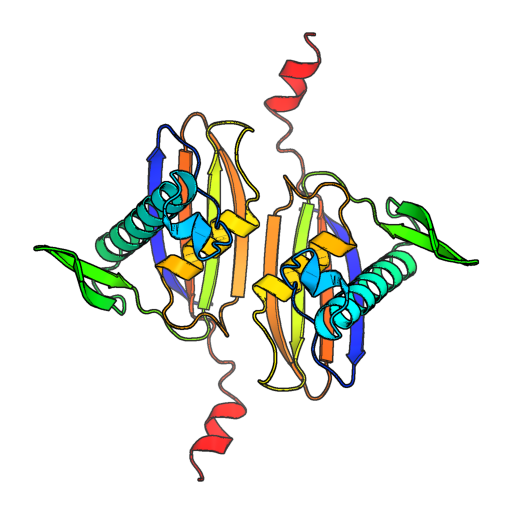G B 1 59 ? -7.84 13.531 23.438 1 86.88 59 ARG B O 1
ATOM 1666 N N . ARG B 1 60 ? -6.883 15.438 22.938 1 79.44 60 ARG B N 1
ATOM 1667 C CA . ARG B 1 60 ? -5.535 14.992 23.281 1 79.44 60 ARG B CA 1
ATOM 1668 C C . ARG B 1 60 ? -4.902 15.906 24.328 1 79.44 60 ARG B C 1
ATOM 1670 O O . ARG B 1 60 ? -4.566 17.047 24.047 1 79.44 60 ARG B O 1
ATOM 1677 N N . GLY B 1 61 ? -4.738 15.25 25.516 1 82.88 61 GLY B N 1
ATOM 1678 C CA . GLY B 1 61 ? -4.359 16.125 26.625 1 82.88 61 GLY B CA 1
ATOM 1679 C C . GLY B 1 61 ? -5.391 17.188 26.922 1 82.88 61 GLY B C 1
ATOM 1680 O O . GLY B 1 61 ? -6.551 16.891 27.188 1 82.88 61 GLY B O 1
ATOM 1681 N N . LYS B 1 62 ? -4.902 18.422 26.797 1 85.5 62 LYS B N 1
ATOM 1682 C CA . LYS B 1 62 ? -5.77 19.547 27.109 1 85.5 62 LYS B CA 1
ATOM 1683 C C . LYS B 1 62 ? -6.363 20.156 25.859 1 85.5 62 LYS B C 1
ATOM 1685 O O . LYS B 1 62 ? -7.215 21.047 25.938 1 85.5 62 LYS B O 1
ATOM 1690 N N . ASP B 1 63 ? -5.906 19.609 24.734 1 86.62 63 ASP B N 1
ATOM 1691 C CA . ASP B 1 63 ? -6.281 20.266 23.484 1 86.62 63 ASP B CA 1
ATOM 1692 C C . ASP B 1 63 ? -7.258 19.406 22.672 1 86.62 63 ASP B C 1
ATOM 1694 O O . ASP B 1 63 ? -7.223 18.172 22.766 1 86.62 63 ASP B O 1
ATOM 1698 N N . TRP B 1 64 ? -8.18 20.125 21.969 1 87.81 64 TRP B N 1
ATOM 1699 C CA . TRP B 1 64 ? -9.109 19.484 21.047 1 87.81 64 TRP B CA 1
ATOM 1700 C C . TRP B 1 64 ? -8.516 19.406 19.641 1 87.81 64 TRP B C 1
ATOM 1702 O O . TRP B 1 64 ? -7.922 20.375 19.172 1 87.81 64 TRP B O 1
ATOM 1712 N N . HIS B 1 65 ? -8.547 18.188 19.109 1 88.56 65 HIS B N 1
ATOM 1713 C CA . HIS B 1 65 ? -7.996 17.984 17.766 1 88.56 65 HIS B CA 1
ATOM 1714 C C . HIS B 1 65 ? -9.039 17.375 16.828 1 88.56 65 HIS B C 1
ATOM 1716 O O . HIS B 1 65 ? -9.844 16.547 17.25 1 88.56 65 HIS B O 1
ATOM 1722 N N . ALA B 1 66 ? -9.031 17.922 15.586 1 91.56 66 ALA B N 1
ATOM 1723 C CA . ALA B 1 66 ? -9.852 17.328 14.539 1 91.56 66 ALA B CA 1
ATOM 1724 C C . ALA B 1 66 ? -9.125 16.156 13.875 1 91.56 66 ALA B C 1
ATOM 1726 O O . ALA B 1 66 ? -7.957 16.281 13.492 1 91.56 66 ALA B O 1
ATOM 1727 N N . VAL B 1 67 ? -9.805 15.023 13.805 1 94.44 67 VAL B N 1
ATOM 1728 C CA . VAL B 1 67 ? -9.25 13.844 13.156 1 94.44 67 VAL B CA 1
ATOM 1729 C C . VAL B 1 67 ? -10.148 13.414 12 1 94.44 67 VAL B C 1
ATOM 1731 O O . VAL B 1 67 ? -11.359 13.266 12.172 1 94.44 67 VAL B O 1
ATOM 1734 N N . PRO B 1 68 ? -9.477 13.234 10.828 1 96.88 68 PRO B N 1
ATOM 1735 C CA . PRO B 1 68 ? -10.297 12.789 9.695 1 96.88 68 PRO B CA 1
ATOM 1736 C C . PRO B 1 68 ? -10.945 11.43 9.938 1 96.88 68 PRO B C 1
ATOM 1738 O O . PRO B 1 68 ? -10.367 10.57 10.609 1 96.88 68 PRO B O 1
ATOM 1741 N N . GLU B 1 69 ? -12.156 11.258 9.367 1 96.06 69 GLU B N 1
ATOM 1742 C CA . GLU B 1 69 ? -12.883 9.992 9.477 1 96.06 69 GLU B CA 1
ATOM 1743 C C . GLU B 1 69 ? -13.508 9.594 8.148 1 96.06 69 GLU B C 1
ATOM 1745 O O . GLU B 1 69 ? -14.711 9.336 8.07 1 96.06 69 GLU B O 1
ATOM 1750 N N . LEU B 1 70 ? -12.695 9.5 7.117 1 94.25 70 LEU B N 1
ATOM 1751 C CA . LEU B 1 70 ? -13.203 9.062 5.82 1 94.25 70 LEU B CA 1
ATOM 1752 C C . LEU B 1 70 ? -13.633 7.602 5.863 1 94.25 70 LEU B C 1
ATOM 1754 O O . LEU B 1 70 ? -13.047 6.801 6.598 1 94.25 70 LEU B O 1
ATOM 1758 N N . CYS B 1 71 ? -14.688 7.348 5.172 1 90.88 71 CYS B N 1
ATOM 1759 C CA . CYS B 1 71 ? -15.211 5.996 5.008 1 90.88 71 CYS B CA 1
ATOM 1760 C C . CYS B 1 71 ? -15.852 5.824 3.635 1 90.88 71 CYS B C 1
ATOM 1762 O O . CYS B 1 71 ? -16.531 6.723 3.148 1 90.88 71 CYS B O 1
ATOM 1764 N N . GLY B 1 72 ? -15.578 4.719 3.01 1 85.38 72 GLY B N 1
ATOM 1765 C CA . GLY B 1 72 ? -16.188 4.477 1.714 1 85.38 72 GLY B CA 1
ATOM 1766 C C . GLY B 1 72 ? -15.188 4.102 0.64 1 85.38 72 GLY B C 1
ATOM 1767 O O . GLY B 1 72 ? -14.031 3.807 0.942 1 85.38 72 GLY B O 1
ATOM 1768 N N . ALA B 1 73 ? -15.719 4.094 -0.576 1 88.75 73 ALA B N 1
ATOM 1769 C CA . ALA B 1 73 ? -14.914 3.693 -1.726 1 88.75 73 ALA B CA 1
ATOM 1770 C C . ALA B 1 73 ? -14.195 4.891 -2.334 1 88.75 73 ALA B C 1
ATOM 1772 O O . ALA B 1 73 ? -14.75 5.594 -3.182 1 88.75 73 ALA B O 1
ATOM 1773 N N . TYR B 1 74 ? -13.016 5.172 -1.834 1 94.38 74 TYR B N 1
ATOM 1774 C CA . TYR B 1 74 ? -12.18 6.25 -2.354 1 94.38 74 TYR B CA 1
ATOM 1775 C C . TYR B 1 74 ? -10.938 5.691 -3.043 1 94.38 74 TYR B C 1
ATOM 1777 O O . TYR B 1 74 ? -10.484 4.598 -2.717 1 94.38 74 TYR B O 1
ATOM 1785 N N . PHE B 1 75 ? -10.547 6.41 -3.988 1 96.62 75 PHE B N 1
ATOM 1786 C CA . PHE B 1 75 ? -9.227 6.191 -4.57 1 96.62 75 PHE B CA 1
ATOM 1787 C C . PHE B 1 75 ? -8.242 7.262 -4.105 1 96.62 75 PHE B C 1
ATOM 1789 O O . PHE B 1 75 ? -8.438 8.445 -4.375 1 96.62 75 PHE B O 1
ATOM 1796 N N . VAL B 1 76 ? -7.168 6.824 -3.395 1 97.88 76 VAL B N 1
ATOM 1797 C CA . VAL B 1 76 ? -6.215 7.754 -2.795 1 97.88 76 VAL B CA 1
ATOM 1798 C C . VAL B 1 76 ? -4.914 7.742 -3.59 1 97.88 76 VAL B C 1
ATOM 1800 O O . VAL B 1 76 ? -4.211 6.73 -3.629 1 97.88 76 VAL B O 1
ATOM 1803 N N . GLU B 1 77 ? -4.621 8.844 -4.191 1 98.44 77 GLU B N 1
ATOM 1804 C CA . GLU B 1 77 ? -3.357 9.016 -4.902 1 98.44 77 GLU B CA 1
ATOM 1805 C C . GLU B 1 77 ? -2.318 9.703 -4.023 1 98.44 77 GLU B C 1
ATOM 1807 O O . GLU B 1 77 ? -2.514 10.844 -3.598 1 98.44 77 GLU B O 1
ATOM 1812 N N . THR B 1 78 ? -1.184 9.039 -3.758 1 98.62 78 THR B N 1
ATOM 1813 C CA . THR B 1 78 ? -0.129 9.57 -2.896 1 98.62 78 THR B CA 1
ATOM 1814 C C . THR B 1 78 ? 1.177 9.719 -3.672 1 98.62 78 THR B C 1
ATOM 1816 O O . THR B 1 78 ? 1.659 8.758 -4.277 1 98.62 78 THR B O 1
ATOM 1819 N N . ILE B 1 79 ? 1.691 10.922 -3.666 1 98.62 79 ILE B N 1
ATOM 1820 C CA . ILE B 1 79 ? 3.027 11.172 -4.195 1 98.62 79 ILE B CA 1
ATOM 1821 C C . ILE B 1 79 ? 3.955 11.617 -3.066 1 98.62 79 ILE B C 1
ATOM 1823 O O . ILE B 1 79 ? 3.789 12.703 -2.51 1 98.62 79 ILE B O 1
ATOM 1827 N N . ALA B 1 80 ? 4.879 10.766 -2.719 1 98.56 80 ALA B N 1
ATOM 1828 C CA . ALA B 1 80 ? 5.875 11.125 -1.71 1 98.56 80 ALA B CA 1
ATOM 1829 C C . ALA B 1 80 ? 7.016 11.93 -2.326 1 98.56 80 ALA B C 1
ATOM 1831 O O . ALA B 1 80 ? 7.469 11.625 -3.432 1 98.56 80 ALA B O 1
ATOM 1832 N N . ILE B 1 81 ? 7.441 12.93 -1.637 1 98.31 81 ILE B N 1
ATOM 1833 C CA . ILE B 1 81 ? 8.617 13.703 -2.025 1 98.31 81 ILE B CA 1
ATOM 1834 C C . ILE B 1 81 ? 9.773 13.398 -1.072 1 98.31 81 ILE B C 1
ATOM 1836 O O . ILE B 1 81 ? 9.672 13.656 0.131 1 98.31 81 ILE B O 1
ATOM 1840 N N . TYR B 1 82 ? 10.812 12.883 -1.644 1 97.62 82 TYR B N 1
ATOM 1841 C CA . TYR B 1 82 ? 11.945 12.5 -0.81 1 97.62 82 TYR B CA 1
ATOM 1842 C C . TYR B 1 82 ? 13.102 13.484 -0.965 1 97.62 82 TYR B C 1
ATOM 1844 O O . TYR B 1 82 ? 13.438 13.883 -2.082 1 97.62 82 TYR B O 1
ATOM 1852 N N . LYS B 1 83 ? 13.75 13.828 0.102 1 97.69 83 LYS B N 1
ATOM 1853 C CA . LYS B 1 83 ? 14.891 14.734 0.053 1 97.69 83 LYS B CA 1
ATOM 1854 C C . LYS B 1 83 ? 16.156 13.992 -0.368 1 97.69 83 LYS B C 1
ATOM 1856 O O . LYS B 1 83 ? 17.125 14.617 -0.805 1 97.69 83 LYS B O 1
ATOM 1861 N N . ASP B 1 84 ? 16.188 12.641 -0.073 1 96.31 84 ASP B N 1
ATOM 1862 C CA . ASP B 1 84 ? 17.328 11.781 -0.42 1 96.31 84 ASP B CA 1
ATOM 1863 C C . ASP B 1 84 ? 16.906 10.312 -0.483 1 96.31 84 ASP B C 1
ATOM 1865 O O . ASP B 1 84 ? 15.711 10 -0.378 1 96.31 84 ASP B O 1
ATOM 1869 N N . LYS B 1 85 ? 17.891 9.469 -0.671 1 92.94 85 LYS B N 1
ATOM 1870 C CA . LYS B 1 85 ? 17.594 8.062 -0.92 1 92.94 85 LYS B CA 1
ATOM 1871 C C . LYS B 1 85 ? 17.516 7.277 0.385 1 92.94 85 LYS B C 1
ATOM 1873 O O . LYS B 1 85 ? 17.422 6.047 0.372 1 92.94 85 LYS B O 1
ATOM 1878 N N . THR B 1 86 ? 17.484 8.031 1.514 1 94.88 86 THR B N 1
ATOM 1879 C CA . THR B 1 86 ? 17.406 7.332 2.793 1 94.88 86 THR B CA 1
ATOM 1880 C C . THR B 1 86 ? 15.953 7.102 3.197 1 94.88 86 THR B C 1
ATOM 1882 O O . THR B 1 86 ? 15.664 6.773 4.352 1 94.88 86 THR B O 1
ATOM 1885 N N . HIS B 1 87 ? 15.047 7.211 2.332 1 94.5 87 HIS B N 1
ATOM 1886 C CA . HIS B 1 87 ? 13.625 7.062 2.609 1 94.5 87 HIS B CA 1
ATOM 1887 C C . HIS B 1 87 ? 13.242 5.59 2.729 1 94.5 87 HIS B C 1
ATOM 1889 O O . HIS B 1 87 ? 13.961 4.715 2.238 1 94.5 87 HIS B O 1
ATOM 1895 N N . GLY B 1 88 ? 12.078 5.348 3.438 1 91.62 88 GLY B N 1
ATOM 1896 C CA . GLY B 1 88 ? 11.484 4.02 3.49 1 91.62 88 GLY B CA 1
ATOM 1897 C C . GLY B 1 88 ? 10.68 3.676 2.25 1 91.62 88 GLY B C 1
ATOM 1898 O O . GLY B 1 88 ? 10.695 4.426 1.27 1 91.62 88 GLY B O 1
ATOM 1899 N N . ASP B 1 89 ? 10.023 2.574 2.334 1 91.44 89 ASP B N 1
ATOM 1900 C CA . ASP B 1 89 ? 9.227 2.117 1.2 1 91.44 89 ASP B CA 1
ATOM 1901 C C . ASP B 1 89 ? 8.016 3.021 0.98 1 91.44 89 ASP B C 1
ATOM 1903 O O . ASP B 1 89 ? 7.309 3.365 1.931 1 91.44 89 ASP B O 1
ATOM 1907 N N . THR B 1 90 ? 7.793 3.359 -0.237 1 95.25 90 THR B N 1
ATOM 1908 C CA . THR B 1 90 ? 6.746 4.328 -0.546 1 95.25 90 THR B CA 1
ATOM 1909 C C . THR B 1 90 ? 5.367 3.748 -0.255 1 95.25 90 THR B C 1
ATOM 1911 O O . THR B 1 90 ? 4.441 4.48 0.107 1 95.25 90 THR B O 1
ATOM 1914 N N . ASP B 1 91 ? 5.219 2.436 -0.414 1 94.19 91 ASP B N 1
ATOM 1915 C CA . ASP B 1 91 ? 3.932 1.827 -0.096 1 94.19 91 ASP B CA 1
ATOM 1916 C C . ASP B 1 91 ? 3.584 2.016 1.379 1 94.19 91 ASP B C 1
ATOM 1918 O O . ASP B 1 91 ? 2.414 2.186 1.73 1 94.19 91 ASP B O 1
ATOM 1922 N N . ASN B 1 92 ? 4.594 2.039 2.23 1 94.5 92 ASN B N 1
ATOM 1923 C CA . ASN B 1 92 ? 4.359 2.254 3.654 1 94.5 92 ASN B CA 1
ATOM 1924 C C . ASN B 1 92 ? 4.027 3.713 3.953 1 94.5 92 ASN B C 1
ATOM 1926 O O . ASN B 1 92 ? 3.297 4.004 4.902 1 94.5 92 ASN B O 1
ATOM 1930 N N . VAL B 1 93 ? 4.605 4.582 3.16 1 97.31 93 VAL B N 1
ATOM 1931 C CA . VAL B 1 93 ? 4.242 5.992 3.289 1 97.31 93 VAL B CA 1
ATOM 1932 C C . VAL B 1 93 ? 2.773 6.184 2.92 1 97.31 93 VAL B C 1
ATOM 1934 O O . VAL B 1 93 ? 2.033 6.863 3.633 1 97.31 93 VAL B O 1
ATOM 1937 N N . ALA B 1 94 ? 2.35 5.523 1.873 1 97.69 94 ALA B N 1
ATOM 1938 C CA . ALA B 1 94 ? 0.955 5.598 1.448 1 97.69 94 ALA B CA 1
ATOM 1939 C C . ALA B 1 94 ? 0.029 4.984 2.494 1 97.69 94 ALA B C 1
ATOM 1941 O O . ALA B 1 94 ? -1.074 5.484 2.725 1 97.69 94 ALA B O 1
ATOM 1942 N N . LYS B 1 95 ? 0.448 3.898 3.088 1 95.56 95 LYS B N 1
ATOM 1943 C CA . LYS B 1 95 ? -0.336 3.291 4.156 1 95.56 95 LYS B CA 1
ATOM 1944 C C . LYS B 1 95 ? -0.553 4.27 5.305 1 95.56 95 LYS B C 1
ATOM 1946 O O . LYS B 1 95 ? -1.636 4.316 5.895 1 95.56 95 LYS B O 1
ATOM 1951 N N . GLY B 1 96 ? 0.485 5.016 5.637 1 96.69 96 GLY B N 1
ATOM 1952 C CA . GLY B 1 96 ? 0.365 6.023 6.676 1 96.69 96 GLY B CA 1
ATOM 1953 C C . GLY B 1 96 ? -0.694 7.066 6.375 1 96.69 96 GLY B C 1
ATOM 1954 O O . GLY B 1 96 ? -1.367 7.559 7.285 1 96.69 96 GLY B O 1
ATOM 1955 N N . VAL B 1 97 ? -0.832 7.387 5.109 1 98.19 97 VAL B N 1
ATOM 1956 C CA . VAL B 1 97 ? -1.853 8.336 4.691 1 98.19 97 VAL B CA 1
ATOM 1957 C C . VAL B 1 97 ? -3.24 7.777 4.996 1 98.19 97 VAL B C 1
ATOM 1959 O O . VAL B 1 97 ? -4.086 8.469 5.566 1 98.19 97 VAL B O 1
ATOM 1962 N N . LEU B 1 98 ? -3.455 6.516 4.648 1 96.88 98 LEU B N 1
ATOM 1963 C CA . LEU B 1 98 ? -4.738 5.883 4.926 1 96.88 98 LEU B CA 1
ATOM 1964 C C . LEU B 1 98 ? -5.016 5.848 6.426 1 96.88 98 LEU B C 1
ATOM 1966 O O . LEU B 1 98 ? -6.113 6.188 6.867 1 96.88 98 LEU B O 1
ATOM 1970 N N . ASP B 1 99 ? -4.008 5.539 7.168 1 95.25 99 ASP B N 1
ATOM 1971 C CA . ASP B 1 99 ? -4.129 5.457 8.617 1 95.25 99 ASP B CA 1
ATOM 1972 C C . ASP B 1 99 ? -4.535 6.805 9.211 1 95.25 99 ASP B C 1
ATOM 1974 O O . ASP B 1 99 ? -5.281 6.855 10.195 1 95.25 99 ASP B O 1
ATOM 1978 N N . ALA B 1 100 ? -4.027 7.797 8.656 1 96.81 100 ALA B N 1
ATOM 1979 C CA . ALA B 1 100 ? -4.262 9.141 9.188 1 96.81 100 ALA B CA 1
ATOM 1980 C C . ALA B 1 100 ? -5.66 9.633 8.836 1 96.81 100 ALA B C 1
ATOM 1982 O O . ALA B 1 100 ? -6.273 10.383 9.602 1 96.81 100 ALA B O 1
ATOM 1983 N N . LEU B 1 101 ? -6.207 9.164 7.68 1 97.56 101 LEU B N 1
ATOM 1984 C CA . LEU B 1 101 ? -7.363 9.852 7.125 1 97.56 101 LEU B CA 1
ATOM 1985 C C . LEU B 1 101 ? -8.633 9.023 7.309 1 97.56 101 LEU B C 1
ATOM 1987 O O . LEU B 1 101 ? -9.734 9.57 7.324 1 97.56 101 LEU B O 1
ATOM 1991 N N . PHE B 1 102 ? -8.438 7.727 7.418 1 96.12 102 PHE B N 1
ATOM 1992 C CA . PHE B 1 102 ? -9.617 6.875 7.324 1 96.12 102 PHE B CA 1
ATOM 1993 C C . PHE B 1 102 ? -9.953 6.27 8.688 1 96.12 102 PHE B C 1
ATOM 1995 O O . PHE B 1 102 ? -9.062 5.84 9.414 1 96.12 102 PHE B O 1
ATOM 2002 N N . LYS B 1 103 ? -11.219 6.25 8.922 1 91.56 103 LYS B N 1
ATOM 2003 C CA . LYS B 1 103 ? -11.742 5.449 10.023 1 91.56 103 LYS B CA 1
ATOM 2004 C C . LYS B 1 103 ? -11.805 3.971 9.656 1 91.56 103 LYS B C 1
ATOM 2006 O O . LYS B 1 103 ? -11.453 3.107 10.461 1 91.56 103 LYS B O 1
ATOM 2011 N N . ASN B 1 104 ? -12.273 3.762 8.422 1 90 104 ASN B N 1
ATOM 2012 C CA . ASN B 1 104 ? -12.359 2.445 7.797 1 90 104 ASN B CA 1
ATOM 2013 C C . ASN B 1 104 ? -11.875 2.477 6.352 1 90 104 ASN B C 1
ATOM 2015 O O . ASN B 1 104 ? -12.531 3.055 5.484 1 90 104 ASN B O 1
ATOM 2019 N N . ASP B 1 105 ? -10.711 1.786 6.152 1 90.06 105 ASP B N 1
ATOM 2020 C CA . ASP B 1 105 ? -10.125 1.872 4.816 1 90.06 105 ASP B CA 1
ATOM 2021 C C . ASP B 1 105 ? -10.273 0.551 4.066 1 90.06 105 ASP B C 1
ATOM 2023 O O . ASP B 1 105 ? -9.523 0.281 3.123 1 90.06 105 ASP B O 1
ATOM 2027 N N . LYS B 1 106 ? -11.203 -0.265 4.449 1 88.44 106 LYS B N 1
ATOM 2028 C CA . LYS B 1 106 ? -11.391 -1.583 3.85 1 88.44 106 LYS B CA 1
ATOM 2029 C C . LYS B 1 106 ? -11.664 -1.472 2.354 1 88.44 106 LYS B C 1
ATOM 2031 O O . LYS B 1 106 ? -11.211 -2.311 1.569 1 88.44 106 LYS B O 1
ATOM 2036 N N . TYR B 1 107 ? -12.305 -0.426 1.957 1 89.75 107 TYR B N 1
ATOM 2037 C CA . TYR B 1 107 ? -12.773 -0.32 0.579 1 89.75 107 TYR B CA 1
ATOM 2038 C C . TYR B 1 107 ? -11.992 0.751 -0.178 1 89.75 107 TYR B C 1
ATOM 2040 O O . TYR B 1 107 ? -12.43 1.206 -1.24 1 89.75 107 TYR B O 1
ATOM 2048 N N . ALA B 1 108 ? -10.875 1.159 0.429 1 92.75 108 ALA B N 1
ATOM 2049 C CA . ALA B 1 108 ? -10.031 2.139 -0.252 1 92.75 108 ALA B CA 1
ATOM 2050 C C . ALA B 1 108 ? -9.18 1.476 -1.332 1 92.75 108 ALA B C 1
ATOM 2052 O O . ALA B 1 108 ? -8.75 0.329 -1.177 1 92.75 108 ALA B O 1
ATOM 2053 N N . SER B 1 109 ? -9.07 2.135 -2.459 1 96.12 109 SER B N 1
ATOM 2054 C CA . SER B 1 109 ? -8.062 1.895 -3.484 1 96.12 109 SER B CA 1
ATOM 2055 C C . SER B 1 109 ? -7.039 3.021 -3.525 1 96.12 109 SER B C 1
ATOM 2057 O O . SER B 1 109 ? -7.242 4.074 -2.918 1 96.12 109 SER B O 1
ATOM 2059 N N . GLY B 1 110 ? -5.969 2.699 -4.184 1 97.06 110 GLY B N 1
ATOM 2060 C CA . GLY B 1 110 ? -5.004 3.785 -4.156 1 97.06 110 GLY B CA 1
ATOM 2061 C C . GLY B 1 110 ? -3.834 3.568 -5.102 1 97.06 110 GLY B C 1
ATOM 2062 O O . GLY B 1 110 ? -3.76 2.541 -5.777 1 97.06 110 GLY B O 1
ATOM 2063 N N . SER B 1 111 ? -3.109 4.602 -5.227 1 98.06 111 SER B N 1
ATOM 2064 C CA . SER B 1 111 ? -1.822 4.57 -5.91 1 98.06 111 SER B CA 1
ATOM 2065 C C . SER B 1 111 ? -0.757 5.328 -5.121 1 98.06 111 SER B C 1
ATOM 2067 O O . SER B 1 111 ? -1.08 6.18 -4.293 1 98.06 111 SER B O 1
ATOM 2069 N N . TYR B 1 112 ? 0.455 4.918 -5.305 1 98 112 TYR B N 1
ATOM 2070 C CA . TYR B 1 112 ? 1.586 5.617 -4.703 1 98 112 TYR B CA 1
ATOM 2071 C C . TYR B 1 112 ? 2.744 5.73 -5.688 1 98 112 TYR B C 1
ATOM 2073 O O . TYR B 1 112 ? 2.969 4.828 -6.5 1 98 112 TYR B O 1
ATOM 2081 N N . SER B 1 113 ? 3.383 6.855 -5.637 1 97.25 113 SER B N 1
ATOM 2082 C CA . SER B 1 113 ? 4.625 7.133 -6.355 1 97.25 113 SER B CA 1
ATOM 2083 C C . SER B 1 113 ? 5.508 8.102 -5.578 1 97.25 113 SER B C 1
ATOM 2085 O O . SER B 1 113 ? 5.211 8.438 -4.426 1 97.25 113 SER B O 1
ATOM 2087 N N . TYR B 1 114 ? 6.625 8.383 -6.184 1 96.44 114 TYR B N 1
ATOM 2088 C CA . TYR B 1 114 ? 7.527 9.281 -5.473 1 96.44 114 TYR B CA 1
ATOM 2089 C C . TYR B 1 114 ? 8.305 10.156 -6.445 1 96.44 114 TYR B C 1
ATOM 2091 O O . TYR B 1 114 ? 8.359 9.867 -7.641 1 96.44 114 TYR B O 1
ATOM 2099 N N . GLU B 1 115 ? 8.812 11.219 -5.918 1 96.44 115 GLU B N 1
ATOM 2100 C CA . GLU B 1 115 ? 9.789 12.078 -6.578 1 96.44 115 GLU B CA 1
ATOM 2101 C C . GLU B 1 115 ? 10.883 12.508 -5.605 1 96.44 115 GLU B C 1
ATOM 2103 O O . GLU B 1 115 ? 10.695 12.477 -4.391 1 96.44 115 GLU B O 1
ATOM 2108 N N . TYR B 1 116 ? 12.039 12.773 -6.133 1 95.38 116 TYR B N 1
ATOM 2109 C CA . TYR B 1 116 ? 13.117 13.336 -5.332 1 95.38 116 TYR B CA 1
ATOM 2110 C C . TYR B 1 116 ? 13.188 14.852 -5.492 1 95.38 116 TYR B C 1
ATOM 2112 O O . TYR B 1 116 ? 13.07 15.367 -6.605 1 95.38 116 TYR B O 1
ATOM 2120 N N . ALA B 1 117 ? 13.281 15.32 -4.293 1 94.69 117 ALA B N 1
ATOM 2121 C CA . ALA B 1 117 ? 13.469 16.766 -4.246 1 94.69 117 ALA B CA 1
ATOM 2122 C C . ALA B 1 117 ? 14.383 17.172 -3.094 1 94.69 117 ALA B C 1
ATOM 2124 O O . ALA B 1 117 ? 14.82 16.328 -2.318 1 94.69 117 ALA B O 1
ATOM 2125 N N . GLY B 1 118 ? 15.078 18.266 -3.059 1 94.94 118 GLY B N 1
ATOM 2126 C CA . GLY B 1 118 ? 15.977 18.75 -2.021 1 94.94 118 GLY B CA 1
ATOM 2127 C C . GLY B 1 118 ? 15.32 18.812 -0.652 1 94.94 118 GLY B C 1
ATOM 2128 O O . GLY B 1 118 ? 16.016 18.844 0.368 1 94.94 118 GLY B O 1
ATOM 2129 N N . LYS B 1 119 ? 13.969 18.781 -0.653 1 98.12 119 LYS B N 1
ATOM 2130 C CA . LYS B 1 119 ? 13.18 18.766 0.577 1 98.12 119 LYS B CA 1
ATOM 2131 C C . LYS B 1 119 ? 12.102 17.688 0.535 1 98.12 119 LYS B C 1
ATOM 2133 O O . LYS B 1 119 ? 11.648 17.297 -0.542 1 98.12 119 LYS B O 1
ATOM 2138 N N . GLY B 1 120 ? 11.742 17.25 1.765 1 98.31 120 GLY B N 1
ATOM 2139 C CA . GLY B 1 120 ? 10.695 16.25 1.836 1 98.31 120 GLY B CA 1
ATOM 2140 C C . GLY B 1 120 ? 9.297 16.844 1.694 1 98.31 120 GLY B C 1
ATOM 2141 O O . GLY B 1 120 ? 9.117 18.047 1.775 1 98.31 120 GLY B O 1
ATOM 2142 N N . GLY B 1 121 ? 8.414 15.93 1.449 1 98.69 121 GLY B N 1
ATOM 2143 C CA . GLY B 1 121 ? 7.023 16.328 1.351 1 98.69 121 GLY B CA 1
ATOM 2144 C C . GLY B 1 121 ? 6.113 15.219 0.878 1 98.69 121 GLY B C 1
ATOM 2145 O O . GLY B 1 121 ? 6.543 14.07 0.739 1 98.69 121 GLY B O 1
ATOM 2146 N N . ILE B 1 122 ? 4.848 15.586 0.693 1 98.81 122 ILE B N 1
ATOM 2147 C CA . ILE B 1 122 ? 3.855 14.625 0.223 1 98.81 122 ILE B CA 1
ATOM 2148 C C . ILE B 1 122 ? 2.695 15.367 -0.437 1 98.81 122 ILE B C 1
ATOM 2150 O O . ILE B 1 122 ? 2.311 16.453 0.004 1 98.81 122 ILE B O 1
ATOM 2154 N N . LYS B 1 123 ? 2.215 14.805 -1.507 1 98.88 123 LYS B N 1
ATOM 2155 C CA . LYS B 1 123 ? 1.006 15.266 -2.188 1 98.88 123 LYS B CA 1
ATOM 2156 C C . LYS B 1 123 ? -0.052 14.164 -2.221 1 98.88 123 LYS B C 1
ATOM 2158 O O . LYS B 1 123 ? 0.242 13.023 -2.584 1 98.88 123 LYS B O 1
ATOM 2163 N N . VAL B 1 124 ? -1.274 14.5 -1.809 1 98.81 124 VAL B N 1
ATOM 2164 C CA . VAL B 1 124 ? -2.334 13.5 -1.744 1 98.81 124 VAL B CA 1
ATOM 2165 C C . VAL B 1 124 ? -3.588 14.031 -2.436 1 98.81 124 VAL B C 1
ATOM 2167 O O . VAL B 1 124 ? -4.012 15.156 -2.186 1 98.81 124 VAL B O 1
ATOM 2170 N N . LYS B 1 125 ? -4.121 13.281 -3.342 1 98.69 125 LYS B N 1
ATOM 2171 C CA . LYS B 1 125 ? -5.422 13.508 -3.963 1 98.69 125 LYS B CA 1
ATOM 2172 C C . LYS B 1 125 ? -6.375 12.344 -3.697 1 98.69 125 LYS B C 1
ATOM 2174 O O . LYS B 1 125 ? -5.969 11.18 -3.748 1 98.69 125 LYS B O 1
ATOM 2179 N N . ILE B 1 126 ? -7.594 12.68 -3.408 1 97.88 126 ILE B N 1
ATOM 2180 C CA . ILE B 1 126 ? -8.586 11.656 -3.08 1 97.88 126 ILE B CA 1
ATOM 2181 C C . ILE B 1 126 ? -9.797 11.797 -3.998 1 97.88 126 ILE B C 1
ATOM 2183 O O . ILE B 1 126 ? -10.383 12.875 -4.098 1 97.88 126 ILE B O 1
ATOM 2187 N N . TYR B 1 127 ? -10.141 10.688 -4.645 1 96.75 127 TYR B N 1
ATOM 2188 C CA . TYR B 1 127 ? -11.234 10.648 -5.605 1 96.75 127 TYR B CA 1
ATOM 2189 C C . TYR B 1 127 ? -12.383 9.789 -5.094 1 96.75 127 TYR B C 1
ATOM 2191 O O . TYR B 1 127 ? -12.156 8.727 -4.5 1 96.75 127 TYR B O 1
ATOM 2199 N N . GLU B 1 128 ? -13.562 10.242 -5.238 1 92.81 128 GLU B N 1
ATOM 2200 C CA . GLU B 1 128 ? -14.719 9.391 -4.996 1 92.81 128 GLU B CA 1
ATOM 2201 C C . GLU B 1 128 ? -14.984 8.469 -6.18 1 92.81 128 GLU B C 1
ATOM 2203 O O . GLU B 1 128 ? -15.023 8.914 -7.328 1 92.81 128 GLU B O 1
ATOM 2208 N N . VAL B 1 129 ? -14.891 7.156 -5.883 1 86 129 VAL B N 1
ATOM 2209 C CA . VAL B 1 129 ? -15.086 6.164 -6.934 1 86 129 VAL B CA 1
ATOM 2210 C C . VAL B 1 129 ? -16.578 5.941 -7.172 1 86 129 VAL B C 1
ATOM 2212 O O . VAL B 1 129 ? -17.344 5.812 -6.223 1 86 129 VAL B O 1
ATOM 2215 N N . GLY B 1 130 ? -17.203 6.664 -7.996 1 63.69 130 GLY B N 1
ATOM 2216 C CA . GLY B 1 130 ? -18.625 6.543 -8.312 1 63.69 130 GLY B CA 1
ATOM 2217 C C . GLY B 1 130 ? -19.109 5.105 -8.32 1 63.69 130 GLY B C 1
ATOM 2218 O O . GLY B 1 130 ? -18.328 4.184 -8.57 1 63.69 130 GLY B O 1
ATOM 2219 N N . GLU B 1 131 ? -19.891 4.719 -7.383 1 49.34 131 GLU B N 1
ATOM 2220 C CA . GLU B 1 131 ? -20.625 3.457 -7.422 1 49.34 131 GLU B CA 1
ATOM 2221 C C . GLU B 1 131 ? -20.891 3.021 -8.859 1 49.34 131 GLU B C 1
ATOM 2223 O O . GLU B 1 131 ? -21.359 3.82 -9.672 1 49.34 131 GLU B O 1
ATOM 2228 N N . ALA B 1 132 ? -20.188 2.367 -9.531 1 37.75 132 ALA B N 1
ATOM 2229 C CA . ALA B 1 132 ? -21.172 1.559 -10.25 1 37.75 132 ALA B CA 1
ATOM 2230 C C . ALA B 1 132 ? -22.29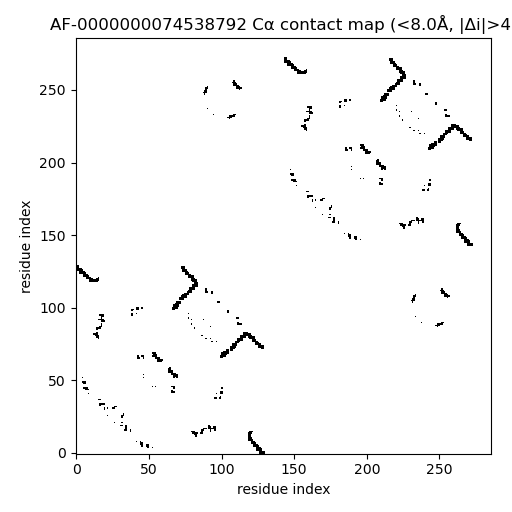7 1.109 -9.32 1 37.75 132 ALA B C 1
ATOM 2232 O O . ALA B 1 132 ? -22.078 0.279 -8.43 1 37.75 132 ALA B O 1
ATOM 2233 N N . ILE B 1 133 ? -23.031 1.948 -8.703 1 34.69 133 ILE B N 1
ATOM 2234 C CA . ILE B 1 133 ? -24.281 1.73 -7.98 1 34.69 133 ILE B CA 1
ATOM 2235 C C . ILE B 1 133 ? -24.953 0.455 -8.484 1 34.69 133 ILE B C 1
ATOM 2237 O O . ILE B 1 133 ? -26.062 0.122 -8.062 1 34.69 133 ILE B O 1
ATOM 2241 N N . ASP B 1 134 ? -24.719 -0.16 -9.594 1 33.06 134 ASP B N 1
ATOM 2242 C CA . ASP B 1 134 ? -25.891 -0.999 -9.844 1 33.06 134 ASP B CA 1
ATOM 2243 C C . ASP B 1 134 ? -26.188 -1.887 -8.633 1 33.06 134 ASP B C 1
ATOM 2245 O O . ASP B 1 134 ? -27.344 -1.982 -8.195 1 33.06 134 ASP B O 1
ATOM 2249 N N . PHE B 1 135 ? -25.484 -3.148 -8.438 1 30.61 135 PHE B N 1
ATOM 2250 C CA . PHE B 1 135 ? -26.172 -4.301 -7.875 1 30.61 135 PHE B CA 1
ATOM 2251 C C . PHE B 1 135 ? -26.219 -4.215 -6.355 1 30.61 135 PHE B C 1
ATOM 2253 O O . PHE B 1 135 ? -27.109 -4.785 -5.719 1 30.61 135 PHE B O 1
ATOM 2260 N N . ILE B 1 136 ? -25.328 -3.594 -5.543 1 29.61 136 ILE B N 1
ATOM 2261 C CA . ILE B 1 136 ? -25.422 -4.004 -4.145 1 29.61 136 ILE B CA 1
ATOM 2262 C C . ILE B 1 136 ? -26.359 -3.057 -3.393 1 29.61 136 ILE B C 1
ATOM 2264 O O . ILE B 1 136 ? -26.719 -3.322 -2.246 1 29.61 136 ILE B O 1
ATOM 2268 N N . LYS B 1 137 ? -26.641 -1.824 -3.73 1 32.97 137 LYS B N 1
ATOM 2269 C CA . LYS B 1 137 ? -27.703 -1.147 -2.988 1 32.97 137 LYS B CA 1
ATOM 2270 C C . LYS B 1 137 ? -29.016 -1.903 -3.105 1 32.97 137 LYS B C 1
ATOM 2272 O O . LYS B 1 137 ? -29.953 -1.65 -2.342 1 32.97 137 LYS B O 1
ATOM 2277 N N . GLU B 1 138 ? -29.344 -2.494 -4.199 1 32.06 138 GLU B N 1
ATOM 2278 C CA . GLU B 1 138 ? -30.656 -3.117 -4.293 1 32.06 138 GLU B CA 1
ATOM 2279 C C . GLU B 1 138 ? -30.828 -4.215 -3.25 1 32.06 138 GLU B C 1
ATOM 2281 O O . GLU B 1 138 ? -31.938 -4.496 -2.807 1 32.06 138 GLU B O 1
ATOM 2286 N N . HIS B 1 139 ? -29.828 -4.977 -2.859 1 33.09 139 HIS B N 1
ATOM 2287 C CA . HIS B 1 139 ? -30.25 -6.039 -1.95 1 33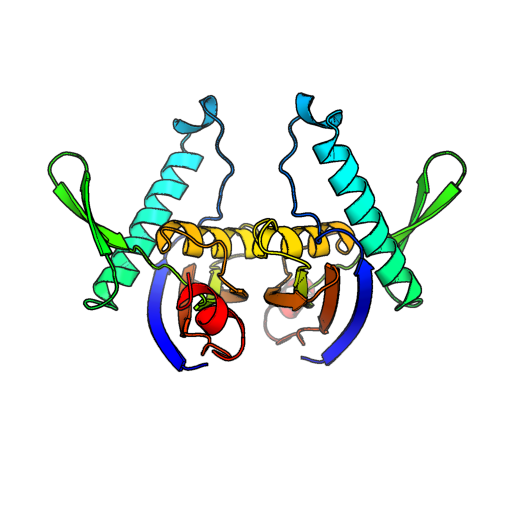.09 139 HIS B CA 1
ATOM 2288 C C . HIS B 1 139 ? -30.391 -5.52 -0.523 1 33.09 139 HIS B C 1
ATOM 2290 O O . HIS B 1 139 ? -30.797 -6.258 0.374 1 33.09 139 HIS B O 1
ATOM 2296 N N . ARG B 1 140 ? -29.938 -4.305 -0.07 1 31.78 140 ARG B N 1
ATOM 2297 C CA . ARG B 1 140 ? -30.359 -3.965 1.286 1 31.78 140 ARG B CA 1
ATOM 2298 C C . ARG B 1 140 ? -31.75 -3.354 1.29 1 31.78 140 ARG B C 1
ATOM 2300 O O . ARG B 1 140 ? -32.344 -3.125 2.354 1 31.78 140 ARG B O 1
ATOM 2307 N N . MET B 1 141 ? -32.25 -2.656 0.296 1 29.95 141 MET B N 1
ATOM 2308 C CA . MET B 1 141 ? -33.562 -2.047 0.583 1 29.95 141 MET B CA 1
ATOM 2309 C C . MET B 1 141 ? -34.594 -3.111 0.935 1 29.95 141 MET B C 1
ATOM 2311 O O . MET B 1 141 ? -35.688 -2.785 1.37 1 29.95 141 MET B O 1
ATOM 2315 N N . LYS B 1 142 ? -34.625 -4.301 0.342 1 30.72 142 LYS B N 1
ATOM 2316 C CA . LYS B 1 142 ? -35.812 -5.137 0.618 1 30.72 142 LYS B CA 1
ATOM 2317 C C . LYS B 1 142 ? -35.625 -5.934 1.906 1 30.72 142 LYS B C 1
ATOM 2319 O O . LYS B 1 142 ? -36.5 -6.703 2.299 1 30.72 142 LYS B O 1
ATOM 2324 N N . ARG B 1 143 ? -34.438 -5.859 2.674 1 24.09 143 ARG B N 1
ATOM 2325 C CA . ARG B 1 143 ? -34.844 -6.449 3.947 1 24.09 143 ARG B CA 1
ATOM 2326 C C . ARG B 1 143 ? -35.219 -5.371 4.957 1 24.09 143 ARG B C 1
ATOM 2328 O O . ARG B 1 143 ? -34.594 -4.309 5.008 1 24.09 143 ARG B O 1
#

Radius of gyration: 20.22 Å; Cα contacts (8 Å, |Δi|>4): 599; chains: 2; bounding box: 69×54×48 Å

Nearest PDB structures (foldseek):
  8grw-assembly1_B  TM=6.435E-01  e=1.881E-01  Spiroplasma melliferum KC3
  4b46-assembly1_A  TM=4.597E-01  e=6.371E-02  Haloferax volcanii
  7ohk-assembly1_A  TM=5.997E-01  e=2.277E-01  Staphylococcus aureus
  5h5i-assembly1_A  TM=5.226E-01  e=4.040E-01  Staphylococcus aureus subsp. aureus MRSA252
  4m8i-assembly1_A  TM=3.624E-01  e=2.137E-01  Staphylococcus epidermidis RP62A

=== Feature glossary ===
Key to the feature types in this record:

Secondary structure (8-state, DSSP). Secondary structure is the local, repeating backbone conformation. DSSP classifies it into eight states by reading the hydrogen-bond network: three helix types (H, G, I), two β types (E, B), two non-regular types (T, S), and unstructured coil (-).

Backbone torsions (φ/ψ). Backbone dihedral angles. Every residue except chain termini has a φ (preceding-C → N → Cα → C) and a ψ (N → Cα → C → next-N). They are reported in degrees following the IUPAC sign convention. Secondary structure is essentially a statement about which (φ, ψ) basin each residue occupies.

Predicted aligned error. Predicted Aligned Error (PAE) is an AlphaFold confidence matrix: entry (i, j) is the expected error in the position of residue j, in ångströms, when the prediction is superimposed on the true structure at residue i. Low PAE within a block of residues means that block is internally rigid and well-predicted; high PAE between two blocks means their relative placement is uncertain even if each block individually is confident.

B-factor. B-factor (Debye–Waller factor) reflects atomic displacement in the crystal lattice. It is an experimental observable (units Å²), not a prediction; low values mean the atom is pinned down, high values mean it moves or is heterogeneous across the crystal.

Secondary structure (3-state, P-SEA). Three-state secondary structure (P-SEA) collapses the eight DSSP classes into helix (a), strand (b), and coil (c). P-SEA assigns these from Cα geometry alone — distances and angles — without requiring backbone oxygens, so it works on any Cα trace.

Sequence. Primary structure: the covalent order of the twenty standard amino acids along the backbone. Two proteins with the same sequence will (almost always) fold to the same structure; two with 30% identity often share a fold but not the details.

pLDDT. pLDDT is the predicted lDDT-Cα score: AlphaFold's confidence that the local environment of each residue (all inter-atomic distances within 15 Å) is correctly placed. It is a per-residue number between 0 and 100, with higher meaning more reliable.

InterPro / GO / CATH / organism. Functional annotations link the protein to curated databases. InterPro entries identify conserved domains and families by matching the sequence against member-database signatures (Pfam, PROSITE, CDD, …). Gene Ontology (GO) terms describe molecular function, biological process, and cellular component in a controlled vocabulary. CATH places the structure in a hierarchical fold classification (Class/Architecture/Topology/Homologous-superfamily). The organism is the source species.

Contact-map, Ramachandran, and PAE plots. Three diagnostic plots accompany the record. The Cα contact map visualizes the tertiary structure as a 2D adjacency matrix (8 Å cutoff, sequence-local contacts suppressed). The Ramachandran plot shows the distribution of backbone (φ, ψ) torsions, with points in the α and β basins reflecting secondary structure content. The PAE plot shows AlphaFold's inter-residue confidence as a color matrix.

mmCIF coordinates. The mmCIF table is the protein's shape written out atom by atom. For each backbone N, Cα, C, and carbonyl O, it records an (x, y, z) coordinate triple in Å plus the residue type, chain letter, and residue number.

Radius of gyration, Cα contacts, bounding box. Three whole-structure scalars: the radius of gyration (RMS distance of Cα from centroid, in Å), the count of Cα–Cα contacts (pairs closer than 8 Å and separated by more than four residues in sequence — i.e. tertiary, not local, contacts), and the bounding-box dimensions. Together they distinguish compact globular folds from extended fibres or disordered chains.

Foldseek 3Di. The Foldseek 3Di string encodes local tertiary geometry as a 20-letter alphabet — one character per residue — derived from the relative positions of nearby Cα atoms. Unlike the amino-acid sequence, 3Di is a direct function of the 3D structure, so two proteins with the same fold have similar 3Di strings even at low sequence identity.

Rendered structure images. Six rendered views show the 3D structure from the faces of a cube — i.e. along ±x, ±y, ±z. Rendering representation is drawn randomly per protein from cartoon (secondary-structure ribbons), sticks (backbone bonds), or molecular surface; coloring is either N→C rainbow (blue at the N-terminus through red at the C-terminus) or one color per chain.

Nearest PDB structures. The Foldseek neighbor list gives the closest experimentally determined structures in the PDB, ranked by structural alignment. TM-score near 1 means near-identical fold; near 0.3 means only rough topology match. This is how one finds what a novel AlphaFold prediction most resembles in the solved-structure universe.

Solvent-accessible surface area. SASA measures how much of the protein is reachable by solvent. It is computed by rolling a water-sized probe over the atomic surface and summing the exposed area (Å²). Per-residue SASA distinguishes core (buried, low SASA) from surface (exposed, high SASA) residues; total SASA is a whole-molecule size measure.